Protein AF-0000000067800331 (afdb_homodimer)

pLDDT: mean 83.89, std 21.74, range [21.34, 98.31]

Nearest PDB structures (foldseek):
  8q2n-assembly1_A  TM=8.946E-01  e=3.726E-09  Streptococcus thermophilus DGCC 7710
  5zyf-assembly1_A  TM=9.048E-01  e=1.897E-08  Streptococcus pyogenes serotype M1
  5xvp-assembly1_E  TM=8.932E-01  e=2.803E-08  Enterococcus faecalis TX0027
  8ia4-assembly1_B  TM=9.336E-01  e=2.402E-07  Treponema denticola ATCC 35405
  6qxt-assembly1_W  TM=9.335E-01  e=1.337E-07  Streptococcus thermophilus

Solvent-accessible surface area (backbone atoms only — not comparable to full-atom values): 11948 Å² total; per-residue (Å²): 127,86,59,61,46,27,34,40,33,37,41,50,42,63,61,64,86,47,72,65,33,39,49,49,48,52,51,50,51,50,52,42,45,75,71,59,33,39,80,77,44,94,51,30,30,33,28,83,24,66,25,67,74,64,47,51,55,52,56,56,55,56,50,66,49,90,64,95,62,39,37,31,37,38,40,68,40,43,55,65,44,58,72,63,41,42,74,60,41,53,76,66,53,75,66,55,51,49,58,60,60,59,67,64,65,76,124,127,84,61,63,46,27,33,40,34,39,42,51,43,64,63,64,86,47,72,67,35,40,50,51,49,52,50,51,52,50,50,42,43,76,71,59,34,39,80,76,45,94,50,28,29,34,29,84,24,66,27,68,74,63,46,50,55,52,56,57,55,56,51,65,51,89,64,96,62,38,36,32,37,39,38,66,38,43,55,66,44,60,70,63,40,42,77,59,40,53,77,65,53,75,69,55,49,49,57,60,60,58,67,63,63,76,124

Structure (mmCIF, N/CA/C/O backbone):
data_AF-0000000067800331-model_v1
#
loop_
_entity.id
_entity.type
_entity.pdbx_description
1 polymer 'CRISPR-associated endoribonuclease Cas2'
#
loop_
_atom_site.group_PDB
_atom_site.id
_atom_site.type_symbol
_atom_site.label_atom_id
_atom_site.label_alt_id
_atom_site.label_comp_id
_atom_site.label_asym_id
_atom_site.label_entity_id
_atom_site.label_seq_id
_atom_site.pdbx_PDB_ins_code
_atom_site.Cartn_x
_atom_site.Cartn_y
_atom_site.Cartn_z
_atom_site.occupancy
_atom_site.B_iso_or_equiv
_atom_site.auth_seq_id
_atom_site.auth_comp_id
_atom_site.auth_asym_id
_atom_site.auth_atom_id
_atom_site.pdbx_PDB_model_num
ATOM 1 N N . MET A 1 1 ? -17.453 24.578 6.395 1 42.88 1 MET A N 1
ATOM 2 C CA . MET A 1 1 ? -16.578 23.625 7.07 1 42.88 1 MET A CA 1
ATOM 3 C C . MET A 1 1 ? -15.602 22.984 6.086 1 42.88 1 MET A C 1
ATOM 5 O O . MET A 1 1 ? -16.016 22.484 5.039 1 42.88 1 MET A O 1
ATOM 9 N N . ARG A 1 2 ? -14.531 23.438 5.793 1 49.97 2 ARG A N 1
ATOM 10 C CA . ARG A 1 2 ? -13.648 23.156 4.672 1 49.97 2 ARG A CA 1
ATOM 11 C C . ARG A 1 2 ? -13.305 21.656 4.617 1 49.97 2 ARG A C 1
ATOM 13 O O . ARG A 1 2 ? -12.68 21.141 5.535 1 49.97 2 ARG A O 1
ATOM 20 N N . TYR A 1 3 ? -14.234 20.875 4.16 1 61.5 3 TYR A N 1
ATOM 21 C CA . TYR A 1 3 ? -14.062 19.422 4.156 1 61.5 3 TYR A CA 1
ATOM 22 C C . TYR A 1 3 ? -12.797 19.031 3.414 1 61.5 3 TYR A C 1
ATOM 24 O O . TYR A 1 3 ? -12.5 19.562 2.346 1 61.5 3 TYR A O 1
ATOM 32 N N . GLU A 1 4 ? -11.797 18.656 4.207 1 78.19 4 GLU A N 1
ATOM 33 C CA . GLU A 1 4 ? -10.523 18.344 3.551 1 78.19 4 GLU A CA 1
ATOM 34 C C . GLU A 1 4 ? -10.57 16.969 2.895 1 78.19 4 GLU A C 1
ATOM 36 O O . GLU A 1 4 ? -10.758 15.961 3.572 1 78.19 4 GLU A O 1
ATOM 41 N N . ALA A 1 5 ? -10.781 17 1.576 1 89.88 5 ALA A N 1
ATOM 42 C CA . ALA A 1 5 ? -10.742 15.805 0.743 1 89.88 5 ALA A CA 1
ATOM 43 C C . ALA A 1 5 ? -9.547 14.922 1.102 1 89.88 5 ALA A C 1
ATOM 45 O O . ALA A 1 5 ? -8.508 15.422 1.527 1 89.88 5 ALA A O 1
ATOM 46 N N . LEU A 1 6 ? -9.875 13.672 1.18 1 95.75 6 LEU A N 1
ATOM 47 C CA . LEU A 1 6 ? -8.797 12.734 1.455 1 95.75 6 LEU A CA 1
ATOM 48 C C . LEU A 1 6 ? -8.844 11.547 0.5 1 95.75 6 LEU A C 1
ATOM 50 O O . LEU A 1 6 ? -9.828 11.367 -0.221 1 95.75 6 LEU A O 1
ATOM 54 N N . ARG A 1 7 ? -7.809 10.914 0.36 1 97.44 7 ARG A N 1
ATOM 55 C CA . ARG A 1 7 ? -7.703 9.641 -0.354 1 97.44 7 ARG A CA 1
ATOM 56 C C . ARG A 1 7 ? -7.637 8.469 0.62 1 97.44 7 ARG A C 1
ATOM 58 O O . ARG A 1 7 ? -6.812 8.461 1.537 1 97.44 7 ARG A O 1
ATOM 65 N N . LEU A 1 8 ? -8.602 7.586 0.423 1 98.06 8 LEU A N 1
ATOM 66 C CA . LEU A 1 8 ? -8.586 6.363 1.219 1 98.06 8 LEU A CA 1
ATOM 67 C C . LEU A 1 8 ? -7.926 5.223 0.452 1 98.06 8 LEU A C 1
ATOM 69 O O . LEU A 1 8 ? -8.445 4.781 -0.578 1 98.06 8 LEU A O 1
ATOM 73 N N . LEU A 1 9 ? -6.801 4.789 1 1 98.31 9 LEU A N 1
ATOM 74 C CA . LEU A 1 9 ? -6.09 3.678 0.381 1 98.31 9 LEU A CA 1
ATOM 75 C C . LEU A 1 9 ? -6.5 2.352 1.014 1 98.31 9 LEU A C 1
ATOM 77 O O . LEU A 1 9 ? -6.695 2.273 2.229 1 98.31 9 LEU A O 1
ATOM 81 N N . CYS A 1 10 ? -6.586 1.359 0.213 1 97.75 10 CYS A N 1
ATOM 82 C CA . CYS A 1 10 ? -6.805 -0.016 0.647 1 97.75 10 CYS A CA 1
ATOM 83 C C . CYS A 1 10 ? -5.688 -0.927 0.149 1 97.75 10 CYS A C 1
ATOM 85 O O . CYS A 1 10 ? -5.469 -1.044 -1.059 1 97.75 10 CYS A O 1
ATOM 87 N N . PHE A 1 11 ? -4.953 -1.544 1.116 1 96.5 11 PHE A N 1
ATOM 88 C CA . PHE A 1 11 ? -3.969 -2.576 0.816 1 96.5 11 PHE A CA 1
ATOM 89 C C . PHE A 1 11 ? -4.457 -3.941 1.286 1 96.5 11 PHE A C 1
ATOM 91 O O . PHE A 1 11 ? -4.949 -4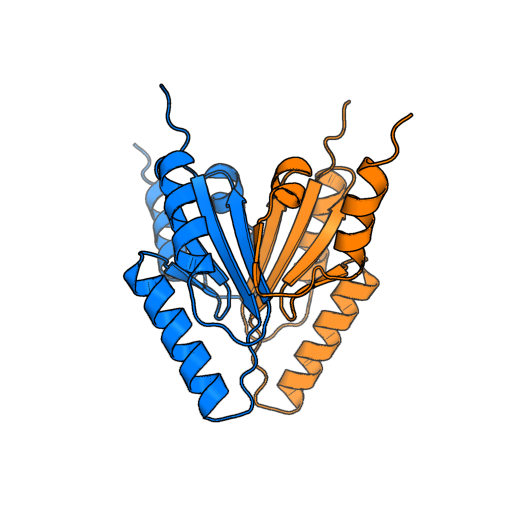.078 2.408 1 96.5 11 PHE A O 1
ATOM 98 N N . PHE A 1 12 ? -4.27 -4.91 0.438 1 96.44 12 PHE A N 1
ATOM 99 C CA . PHE A 1 12 ? -4.68 -6.227 0.915 1 96.44 12 PHE A CA 1
ATOM 100 C C . PHE A 1 12 ? -3.703 -7.301 0.443 1 96.44 12 PHE A C 1
ATOM 102 O O . PHE A 1 12 ? -3.021 -7.125 -0.568 1 96.44 12 PHE A O 1
ATOM 109 N N . ASP A 1 13 ? -3.584 -8.289 1.246 1 94.88 13 ASP A N 1
ATOM 110 C CA . ASP A 1 13 ? -2.828 -9.516 1.013 1 94.88 13 ASP A CA 1
ATOM 111 C C . ASP A 1 13 ? -3.688 -10.75 1.271 1 94.88 13 ASP A C 1
ATOM 113 O O . ASP A 1 13 ? 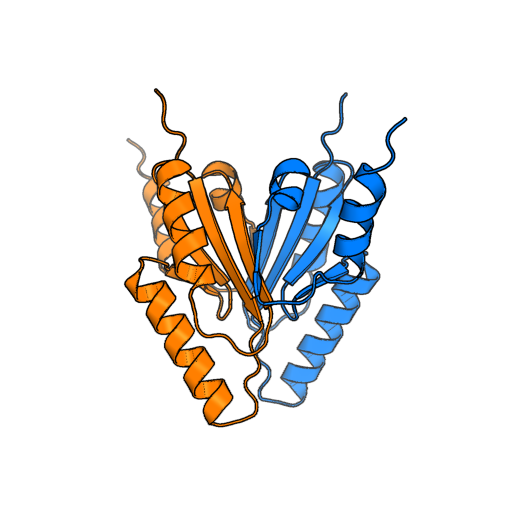-3.885 -11.148 2.422 1 94.88 13 ASP A O 1
ATOM 117 N N . LEU A 1 14 ? -4.16 -11.258 0.169 1 94.75 14 LEU A N 1
ATOM 118 C CA . LEU A 1 14 ? -5.059 -12.406 0.26 1 94.75 14 LEU A CA 1
ATOM 119 C C . LEU A 1 14 ? -4.414 -13.648 -0.349 1 94.75 14 LEU A C 1
ATOM 121 O O . LEU A 1 14 ? -3.703 -13.555 -1.353 1 94.75 14 LEU A O 1
ATOM 125 N N . PRO A 1 15 ? -4.648 -14.766 0.288 1 93.81 15 PRO A N 1
ATOM 126 C CA . PRO A 1 15 ? -4.121 -15.992 -0.313 1 93.81 15 PRO A CA 1
ATOM 127 C C . PRO A 1 15 ? -4.734 -16.297 -1.68 1 93.81 15 PRO A C 1
ATOM 129 O O . PRO A 1 15 ? -5.895 -15.945 -1.929 1 93.81 15 PRO A O 1
ATOM 132 N N . MET A 1 16 ? -3.887 -16.828 -2.549 1 92.88 16 MET A N 1
ATOM 133 C CA . MET A 1 16 ? -4.352 -17.062 -3.912 1 92.88 16 MET A CA 1
ATOM 134 C C . MET A 1 16 ? -3.887 -18.422 -4.422 1 92.88 16 MET A C 1
ATOM 136 O O . MET A 1 16 ? -3.66 -18.594 -5.621 1 92.88 16 MET A O 1
ATOM 140 N N . GLU A 1 17 ? -3.752 -19.375 -3.678 1 92.25 17 GLU A N 1
ATOM 141 C CA . GLU A 1 17 ? -3.188 -20.672 -4.047 1 92.25 17 GLU A CA 1
ATOM 142 C C . GLU A 1 17 ? -4.273 -21.625 -4.531 1 92.25 17 GLU A C 1
ATOM 144 O O . GLU A 1 17 ? -4.031 -22.469 -5.406 1 92.25 17 GLU A O 1
ATOM 149 N N . SER A 1 18 ? -5.453 -21.578 -3.955 1 96 18 SER A N 1
ATOM 150 C CA . SER A 1 18 ? -6.551 -2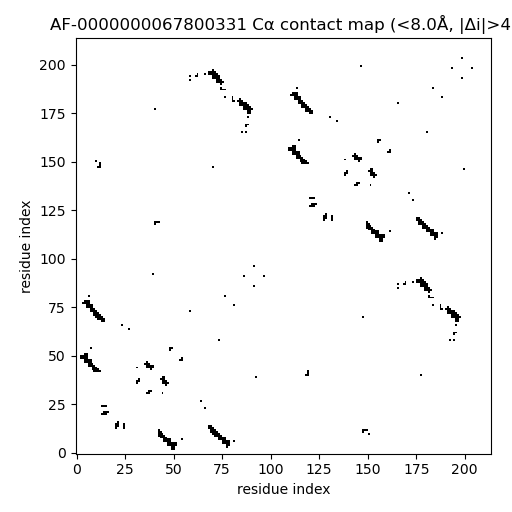2.469 -4.32 1 96 18 SER A CA 1
ATOM 151 C C . SER A 1 18 ? -7.586 -21.75 -5.176 1 96 18 SER A C 1
ATOM 153 O O . SER A 1 18 ? -7.602 -20.516 -5.238 1 96 18 SER A O 1
ATOM 155 N N . LYS A 1 19 ? -8.422 -22.547 -5.832 1 96.75 19 LYS A N 1
ATOM 156 C CA . LYS A 1 19 ? -9.508 -21.984 -6.633 1 96.75 19 LYS A CA 1
ATOM 157 C C . LYS A 1 19 ? -10.422 -21.125 -5.781 1 96.75 19 LYS A C 1
ATOM 159 O O . LYS A 1 19 ? -10.836 -20.031 -6.203 1 96.75 19 LYS A O 1
ATOM 164 N N . ASP A 1 20 ? -10.734 -21.609 -4.645 1 96.31 20 ASP A N 1
ATOM 165 C CA . ASP A 1 20 ? -11.602 -20.859 -3.736 1 96.31 20 ASP A CA 1
ATOM 166 C C . ASP A 1 20 ? -10.969 -19.547 -3.318 1 96.31 20 ASP A C 1
ATOM 168 O O . ASP A 1 20 ? -11.641 -18.516 -3.262 1 96.31 20 ASP A O 1
ATOM 172 N N . GLU A 1 21 ? -9.719 -19.609 -2.988 1 95.31 21 GLU A N 1
ATOM 173 C CA . GLU A 1 21 ? -9.008 -18.391 -2.594 1 95.31 21 GLU A CA 1
ATOM 174 C C . GLU A 1 21 ? -8.984 -17.375 -3.73 1 95.31 21 GLU A C 1
ATOM 176 O O . GLU A 1 21 ? -9.125 -16.172 -3.496 1 95.31 21 GLU A O 1
ATOM 181 N N . LYS A 1 22 ? -8.828 -17.859 -4.922 1 96.19 22 LYS A N 1
ATOM 182 C CA . LYS A 1 22 ? -8.836 -16.984 -6.086 1 96.19 22 LYS A CA 1
ATOM 183 C C . LYS A 1 22 ? -10.211 -16.344 -6.281 1 96.19 22 LYS A C 1
ATOM 185 O O . LYS A 1 22 ? -10.305 -15.172 -6.672 1 96.19 22 LYS A O 1
ATOM 190 N N . ARG A 1 23 ? -11.164 -17.062 -6.102 1 96.62 23 ARG A N 1
ATOM 191 C CA . ARG A 1 23 ? -12.523 -16.547 -6.191 1 96.62 23 ARG A CA 1
ATOM 192 C C . ARG A 1 23 ? -12.758 -15.453 -5.148 1 96.62 23 ARG A C 1
ATOM 194 O O . ARG A 1 23 ? -13.336 -14.414 -5.453 1 96.62 23 ARG A O 1
ATOM 201 N N . ILE A 1 24 ? -12.297 -15.727 -3.93 1 95.06 24 ILE A N 1
ATOM 202 C CA . ILE A 1 24 ? -12.438 -14.758 -2.85 1 95.06 24 ILE A CA 1
ATOM 203 C C . ILE A 1 24 ? -11.711 -13.461 -3.219 1 95.06 24 ILE A C 1
ATOM 205 O O . ILE A 1 24 ? -12.234 -12.367 -3.02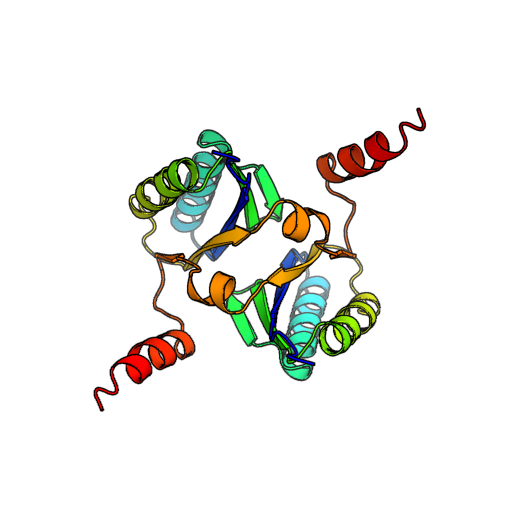 1 95.06 24 ILE A O 1
ATOM 209 N N . TYR A 1 25 ? -10.562 -13.648 -3.75 1 95.5 25 TYR A N 1
ATOM 210 C CA . TYR A 1 25 ? -9.781 -12.508 -4.219 1 95.5 25 TYR A CA 1
ATOM 211 C C . TYR A 1 25 ? -10.547 -11.719 -5.266 1 95.5 25 TYR A C 1
ATOM 213 O O . TYR A 1 25 ? -10.648 -10.492 -5.172 1 95.5 25 TYR A O 1
ATOM 221 N N . ARG A 1 26 ? -11.016 -12.406 -6.27 1 96.31 26 ARG A N 1
ATOM 222 C CA . ARG A 1 26 ? -11.734 -11.758 -7.359 1 96.31 26 ARG A CA 1
ATOM 223 C C . ARG A 1 26 ? -12.969 -11.023 -6.84 1 96.31 26 ARG A C 1
ATOM 225 O O . ARG A 1 26 ? -13.258 -9.906 -7.266 1 96.31 26 ARG A O 1
ATOM 232 N N . ASN A 1 27 ? -13.672 -11.625 -5.965 1 96.25 27 ASN A N 1
ATOM 233 C CA . ASN A 1 27 ? -14.867 -11.016 -5.402 1 96.25 27 ASN A CA 1
ATOM 234 C C . ASN A 1 27 ? -14.531 -9.758 -4.602 1 96.25 27 ASN A C 1
ATOM 236 O O . ASN A 1 27 ? -15.266 -8.773 -4.652 1 96.25 27 ASN A O 1
ATOM 240 N N . PHE A 1 28 ? -13.453 -9.867 -3.855 1 96.19 28 PHE A N 1
ATOM 241 C CA . PHE A 1 28 ? -13.047 -8.703 -3.076 1 96.19 28 PHE A CA 1
ATOM 242 C C . PHE A 1 28 ? -12.695 -7.531 -3.988 1 96.19 28 PHE A C 1
ATOM 244 O O . PHE A 1 28 ? -13.078 -6.391 -3.727 1 96.19 28 PHE A O 1
ATOM 251 N N . ARG A 1 29 ? -12.008 -7.852 -5.027 1 96.38 29 ARG A N 1
ATOM 252 C CA . ARG A 1 29 ? -11.68 -6.82 -6.004 1 96.38 29 ARG A CA 1
ATOM 253 C C . ARG A 1 29 ? -12.938 -6.195 -6.59 1 96.38 29 ARG A C 1
ATOM 255 O O . ARG A 1 29 ? -13.023 -4.973 -6.73 1 96.38 29 ARG A O 1
ATOM 262 N N . LYS A 1 30 ? -13.797 -6.992 -6.941 1 97.06 30 LYS A N 1
ATOM 263 C CA . LYS A 1 30 ? -15.062 -6.508 -7.488 1 97.06 30 LYS A CA 1
ATOM 264 C C . LYS A 1 30 ? -15.789 -5.617 -6.484 1 97.06 30 LYS A C 1
ATOM 266 O O . LYS A 1 30 ? -16.375 -4.594 -6.859 1 97.06 30 LYS A O 1
ATOM 271 N N . GLU A 1 31 ? -15.773 -6.023 -5.266 1 96.44 31 GLU A N 1
ATOM 272 C CA . GLU A 1 31 ? -16.391 -5.234 -4.203 1 96.44 31 GLU A CA 1
ATOM 273 C C . GLU A 1 31 ? -15.742 -3.854 -4.102 1 96.44 31 GLU A C 1
ATOM 275 O O . GLU A 1 31 ? -16.438 -2.846 -3.967 1 96.44 31 GLU A O 1
ATOM 280 N N . LEU A 1 32 ? -14.453 -3.818 -4.137 1 97.5 32 LEU A N 1
ATOM 281 C CA . LEU A 1 32 ? -13.75 -2.545 -4.082 1 97.5 32 LEU A CA 1
ATOM 282 C C . LEU A 1 32 ? -14.156 -1.645 -5.242 1 97.5 32 LEU A C 1
ATOM 284 O O . LEU A 1 32 ? -14.531 -0.487 -5.035 1 97.5 32 LEU A O 1
ATOM 288 N N . ILE A 1 33 ? -14.172 -2.207 -6.41 1 97.81 33 ILE A N 1
ATOM 289 C CA . ILE A 1 33 ? -14.477 -1.444 -7.613 1 97.81 33 ILE A CA 1
ATOM 290 C C . ILE A 1 33 ? -15.93 -0.959 -7.562 1 97.81 33 ILE A C 1
ATOM 292 O O . ILE A 1 33 ? -16.219 0.198 -7.879 1 97.81 33 ILE A O 1
ATOM 296 N N . SER A 1 34 ? -16.781 -1.768 -7.129 1 97.06 34 SER A N 1
ATOM 297 C CA . SER A 1 34 ? -18.203 -1.415 -7.051 1 97.06 34 SER A CA 1
ATOM 298 C C . SER A 1 34 ? -18.438 -0.298 -6.039 1 97.06 34 SER A C 1
ATOM 300 O O . SER A 1 34 ? -19.422 0.43 -6.133 1 97.06 34 SER A O 1
ATOM 302 N N . ASN A 1 35 ? -17.516 -0.202 -5.102 1 96.5 35 ASN A N 1
ATOM 303 C CA . ASN A 1 35 ? -17.641 0.85 -4.098 1 96.5 35 ASN A CA 1
ATOM 304 C C . ASN A 1 35 ? -16.812 2.082 -4.473 1 96.5 35 ASN A C 1
ATOM 306 O O . ASN A 1 35 ? -16.578 2.953 -3.633 1 96.5 35 ASN A O 1
ATOM 310 N N . GLY A 1 36 ? -16.312 2.1 -5.672 1 97.06 36 GLY A N 1
ATOM 311 C CA . GLY A 1 36 ? -15.711 3.309 -6.211 1 97.06 36 GLY A CA 1
ATOM 312 C C . GLY A 1 36 ? -14.203 3.359 -6.031 1 97.06 36 GLY A C 1
ATOM 313 O O . GLY A 1 36 ? -13.578 4.383 -6.301 1 97.06 36 GLY A O 1
ATOM 314 N N . PHE A 1 37 ? -13.695 2.277 -5.559 1 98.19 37 PHE A N 1
ATOM 315 C CA . PHE A 1 37 ? -12.242 2.227 -5.48 1 98.19 37 PHE A CA 1
ATOM 316 C C . PHE A 1 37 ? -11.633 2.045 -6.863 1 98.19 37 PHE A C 1
ATOM 318 O O . PHE A 1 37 ? -12.188 1.34 -7.707 1 98.19 37 PHE A O 1
ATOM 325 N N . GLU A 1 38 ? -10.5 2.631 -6.977 1 97.88 38 GLU A N 1
ATOM 326 C CA . GLU A 1 38 ? -9.727 2.51 -8.211 1 97.88 38 GLU A CA 1
ATOM 327 C C . GLU A 1 38 ? -8.406 1.789 -7.961 1 97.88 38 GLU A C 1
ATOM 329 O O . GLU A 1 38 ? -7.75 2.014 -6.938 1 97.88 38 GLU A O 1
ATOM 334 N N . MET A 1 39 ? -8.039 1.003 -8.945 1 96.5 39 MET A N 1
ATOM 335 C CA . MET A 1 39 ? -6.812 0.219 -8.805 1 96.5 39 MET A CA 1
ATOM 336 C C . MET A 1 39 ? -5.582 1.088 -9.031 1 96.5 39 MET A C 1
ATOM 338 O O . MET A 1 39 ? -5.461 1.741 -10.07 1 96.5 39 MET A O 1
ATOM 342 N N . LEU A 1 40 ? -4.746 1.149 -8.023 1 94.5 40 LEU A N 1
ATOM 343 C CA . LEU A 1 40 ? -3.447 1.802 -8.148 1 94.5 40 LEU A CA 1
ATOM 344 C C . LEU A 1 40 ? -2.371 0.796 -8.547 1 94.5 40 LEU A C 1
ATOM 346 O O . LEU A 1 40 ? -1.54 1.077 -9.414 1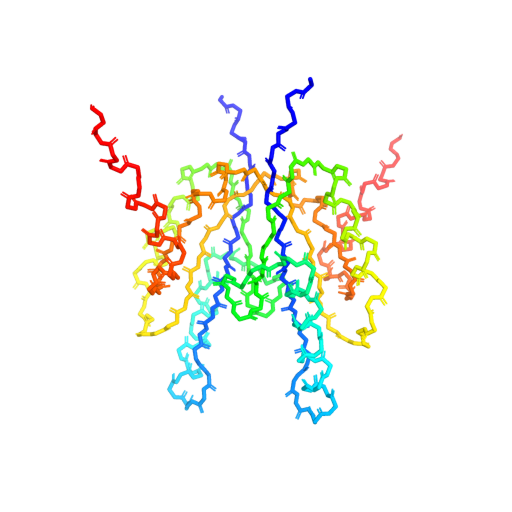 94.5 40 LEU A O 1
ATOM 350 N N . GLN A 1 41 ? -2.379 -0.34 -7.859 1 93.56 41 GLN A N 1
ATOM 351 C CA . GLN A 1 41 ? -1.603 -1.549 -8.117 1 93.56 41 GLN A CA 1
ATOM 352 C C . GLN A 1 41 ? -2.436 -2.801 -7.855 1 93.56 41 GLN A C 1
ATOM 354 O O . GLN A 1 41 ? -3.568 -2.713 -7.379 1 93.56 41 GLN A O 1
ATOM 359 N N . PHE A 1 42 ? -1.946 -3.908 -8.172 1 90.69 42 PHE A N 1
ATOM 360 C CA . PHE A 1 42 ? -2.752 -5.121 -8.117 1 90.69 42 PHE A CA 1
ATOM 361 C C . PHE A 1 42 ? -3.383 -5.293 -6.742 1 90.69 42 PHE A C 1
ATOM 363 O O . PHE A 1 42 ? -4.531 -5.73 -6.629 1 90.69 42 PHE A O 1
ATOM 370 N N . SER A 1 43 ? -2.643 -4.949 -5.621 1 94.25 43 SER A N 1
ATOM 371 C CA . SER A 1 43 ? -3.213 -5.141 -4.293 1 94.25 43 SER A CA 1
ATOM 372 C C . SER A 1 43 ? -3.334 -3.818 -3.547 1 94.25 43 SER A C 1
ATOM 374 O O . SER A 1 43 ? -3.381 -3.797 -2.314 1 94.25 43 SER A O 1
ATOM 376 N N . VAL A 1 44 ? -3.41 -2.807 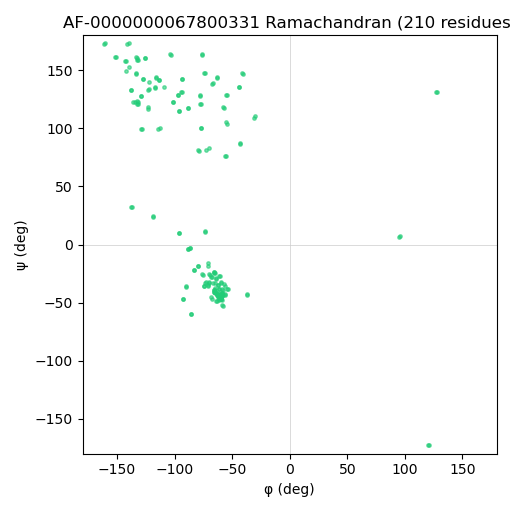-4.309 1 96.88 44 VAL A N 1
ATOM 377 C CA . VAL A 1 44 ? -3.555 -1.479 -3.721 1 96.88 44 VAL A CA 1
ATOM 378 C C . VAL A 1 44 ? -4.605 -0.686 -4.492 1 96.88 44 VAL A C 1
ATOM 380 O O . VAL A 1 44 ? -4.48 -0.489 -5.703 1 96.88 44 VAL A O 1
ATOM 383 N N . TYR A 1 45 ? -5.59 -0.25 -3.791 1 97.94 45 TYR A N 1
ATOM 384 C CA . TYR A 1 45 ? -6.668 0.552 -4.355 1 97.94 45 TYR A CA 1
ATOM 385 C C . TYR A 1 45 ? -6.836 1.857 -3.59 1 97.94 45 TYR A C 1
ATOM 387 O O . TYR A 1 45 ? -6.387 1.978 -2.447 1 97.94 45 TYR A O 1
ATOM 395 N N . TYR A 1 46 ? -7.465 2.779 -4.238 1 98.06 46 TYR A N 1
ATOM 396 C CA . TYR A 1 46 ? -7.75 4.02 -3.525 1 98.06 46 TYR A CA 1
ATOM 397 C C . TYR A 1 46 ? -9.117 4.574 -3.922 1 98.06 46 TYR A C 1
ATOM 399 O O . TYR A 1 46 ? -9.648 4.227 -4.977 1 98.06 46 TYR A O 1
ATOM 407 N N . ARG A 1 47 ? -9.617 5.367 -3.057 1 97.62 47 ARG A N 1
ATOM 408 C CA . ARG A 1 47 ? -10.883 6.07 -3.27 1 97.62 47 ARG A CA 1
ATOM 409 C C . ARG A 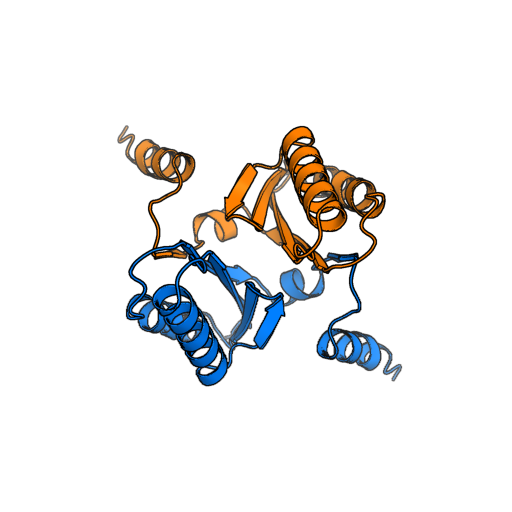1 47 ? -10.789 7.516 -2.793 1 97.62 47 ARG A C 1
ATOM 411 O O . ARG A 1 47 ? -10.281 7.785 -1.7 1 97.62 47 ARG A O 1
ATOM 418 N N . THR A 1 48 ? -11.266 8.391 -3.66 1 96.94 48 THR A N 1
ATOM 419 C CA . THR A 1 48 ? -11.359 9.789 -3.256 1 96.94 48 THR A CA 1
ATOM 420 C C . THR A 1 48 ? -12.578 10.008 -2.363 1 96.94 48 THR A C 1
ATOM 422 O O . THR A 1 48 ? -13.688 9.594 -2.701 1 96.94 48 THR A O 1
ATOM 425 N N . CYS A 1 49 ? -12.32 10.586 -1.301 1 96.75 49 CYS A N 1
ATOM 426 C CA . CYS A 1 49 ? -13.398 10.859 -0.353 1 96.75 49 CYS A CA 1
ATOM 427 C C . CYS A 1 49 ? -13.484 12.344 -0.041 1 96.75 49 CYS A C 1
ATOM 429 O O . CYS A 1 49 ? -12.469 12.984 0.245 1 96.75 49 CYS A O 1
ATOM 431 N N . PRO A 1 50 ? -14.703 12.891 -0.077 1 95 50 PRO A N 1
ATOM 432 C CA . PRO A 1 50 ? -14.852 14.328 0.183 1 95 50 PRO A CA 1
ATOM 433 C C . PRO A 1 50 ? -14.531 14.695 1.628 1 95 50 PRO A C 1
ATOM 435 O O . PRO A 1 50 ? -14.195 15.852 1.911 1 95 50 PRO A O 1
ATOM 438 N N . ASN A 1 51 ? -14.719 13.781 2.516 1 92.62 51 ASN A N 1
ATOM 439 C CA . ASN A 1 51 ? -14.422 14 3.926 1 92.62 51 ASN A CA 1
ATOM 440 C C . ASN A 1 51 ? -14.281 12.68 4.68 1 92.62 51 ASN A C 1
ATOM 442 O O . ASN A 1 51 ? -14.523 11.609 4.121 1 92.62 51 ASN A O 1
ATOM 446 N N . ARG A 1 52 ? -13.859 12.836 5.914 1 91.5 52 ARG A N 1
ATOM 447 C CA . ARG A 1 52 ? -13.586 11.656 6.727 1 91.5 52 ARG A CA 1
ATOM 448 C C . ARG A 1 52 ? -14.859 10.867 7.008 1 91.5 52 ARG A C 1
ATOM 450 O O . ARG A 1 52 ? -14.836 9.641 7.105 1 91.5 52 ARG A O 1
ATOM 457 N N . SER A 1 53 ? -15.961 11.602 7.25 1 92.56 53 SER A N 1
ATOM 458 C CA . SER A 1 53 ? -17.234 10.93 7.512 1 92.56 53 SER A CA 1
ATOM 459 C C . SER A 1 53 ? -17.609 9.992 6.367 1 92.56 53 SER A C 1
ATOM 461 O O . SER A 1 53 ? -18.078 8.875 6.598 1 92.56 53 SER A O 1
ATOM 463 N N . PHE A 1 54 ? -17.422 10.477 5.207 1 94.75 54 PHE A N 1
ATOM 464 C CA . PHE A 1 54 ? -17.672 9.672 4.023 1 94.75 54 PHE A CA 1
ATOM 465 C C . PHE A 1 54 ? -16.75 8.461 3.98 1 94.75 54 PHE A C 1
ATOM 467 O O . PHE A 1 54 ? -17.188 7.352 3.664 1 94.75 54 PHE A O 1
ATOM 474 N N . ALA A 1 55 ? -15.516 8.625 4.277 1 94.81 55 ALA A N 1
ATOM 475 C CA . ALA A 1 55 ? -14.539 7.547 4.266 1 94.81 55 ALA A CA 1
ATOM 476 C C . ALA A 1 55 ? -14.898 6.469 5.289 1 94.81 55 ALA A C 1
ATOM 478 O O . ALA A 1 55 ? -14.664 5.281 5.055 1 94.81 55 ALA A O 1
ATOM 479 N N . ASN A 1 56 ? -15.445 6.855 6.375 1 93.5 56 ASN A N 1
ATOM 480 C CA . ASN A 1 56 ? -15.773 5.949 7.469 1 93.5 56 ASN A CA 1
ATOM 481 C C . ASN A 1 56 ? -16.766 4.879 7.027 1 93.5 56 ASN A C 1
ATOM 483 O O . ASN A 1 56 ? -16.797 3.783 7.59 1 93.5 56 ASN A O 1
ATOM 487 N N . LYS A 1 57 ? -17.547 5.184 6.059 1 94.5 57 LYS A N 1
ATOM 488 C CA . LYS A 1 57 ? -18.5 4.211 5.535 1 94.5 57 LYS A CA 1
ATOM 489 C C . LYS A 1 57 ? -17.797 2.967 5.016 1 94.5 57 LYS A C 1
ATOM 491 O O . LYS A 1 57 ? -18.312 1.855 5.129 1 94.5 57 LYS A O 1
ATOM 496 N N . PHE A 1 58 ? -16.656 3.176 4.516 1 94.69 58 PHE A N 1
ATOM 497 C CA . PHE A 1 58 ? -15.961 2.072 3.865 1 94.69 58 PHE A CA 1
ATOM 498 C C . PHE A 1 58 ? -15.227 1.216 4.891 1 94.69 58 PHE A C 1
ATOM 500 O O . PHE A 1 58 ? -14.953 0.041 4.641 1 94.69 58 PHE A O 1
ATOM 507 N N . TYR A 1 59 ? -14.945 1.76 6.004 1 91.62 59 TYR A N 1
ATOM 508 C CA . TYR A 1 59 ? -14.406 0.952 7.09 1 91.62 59 TYR A CA 1
ATOM 509 C C . TYR A 1 59 ? -15.391 -0.133 7.508 1 91.62 59 TYR A C 1
ATOM 511 O O . TYR A 1 59 ? -15.023 -1.308 7.598 1 91.62 59 TYR A O 1
ATOM 519 N N . LYS A 1 60 ? -16.578 0.304 7.668 1 88.88 60 LYS A N 1
ATOM 520 C CA . LYS A 1 60 ? -17.625 -0.625 8.07 1 88.88 60 LYS A CA 1
ATOM 521 C C . LYS A 1 60 ? -17.938 -1.623 6.961 1 88.88 60 LYS A C 1
ATOM 523 O O . LYS A 1 60 ? -18.047 -2.824 7.211 1 88.88 60 LYS A O 1
ATOM 528 N N . LYS A 1 61 ? -18.062 -1.158 5.816 1 92.88 61 LYS A N 1
ATOM 529 C CA . LYS A 1 61 ? -18.438 -1.989 4.672 1 92.88 61 LYS A CA 1
ATOM 530 C C . LYS A 1 61 ? -17.391 -3.082 4.438 1 92.88 61 LYS A C 1
ATOM 532 O O . LYS A 1 61 ? -17.75 -4.25 4.258 1 92.88 61 LYS A O 1
ATOM 537 N N . LEU A 1 62 ? -16.141 -2.713 4.492 1 92.94 62 LEU A N 1
ATOM 538 C CA . LEU A 1 62 ? -15.094 -3.684 4.195 1 92.94 62 LEU A CA 1
ATOM 539 C C . LEU A 1 62 ? -14.898 -4.648 5.359 1 92.94 62 LEU A C 1
ATOM 541 O O . LEU A 1 62 ? -14.461 -5.781 5.164 1 92.94 62 LEU A O 1
ATOM 545 N N . LYS A 1 63 ? -15.219 -4.219 6.527 1 89.62 63 LYS A N 1
ATOM 546 C CA . LYS A 1 63 ? -15.172 -5.109 7.68 1 89.62 63 LYS A CA 1
ATOM 547 C C . LYS A 1 63 ? -16.203 -6.227 7.551 1 89.62 63 LYS A C 1
ATOM 549 O O . LYS A 1 63 ? -16.047 -7.297 8.141 1 89.62 63 LYS A O 1
ATOM 554 N N . MET A 1 64 ? -17.172 -5.922 6.789 1 88.88 64 MET A N 1
ATOM 555 C CA . MET A 1 64 ? -18.25 -6.891 6.613 1 88.88 64 MET A CA 1
ATOM 556 C C . MET A 1 64 ? -17.938 -7.852 5.469 1 88.88 64 MET A C 1
ATOM 558 O O . MET A 1 64 ? -18.672 -8.805 5.234 1 88.88 64 MET A O 1
ATOM 562 N N . SER A 1 65 ? -16.844 -7.605 4.816 1 88 65 SER A N 1
ATOM 563 C CA . SER A 1 65 ? -16.469 -8.484 3.715 1 88 65 SER A CA 1
ATOM 564 C C . SER A 1 65 ? -16.109 -9.875 4.219 1 88 65 SER A C 1
ATOM 566 O O . SER A 1 65 ? -15.531 -10.023 5.301 1 88 65 SER A O 1
ATOM 568 N N . ASN A 1 66 ? -16.531 -10.914 3.551 1 82.25 66 ASN A N 1
ATOM 569 C CA . ASN A 1 66 ? -16.234 -12.305 3.9 1 82.25 66 ASN A CA 1
ATOM 570 C C . ASN A 1 66 ? -14.836 -12.711 3.457 1 82.25 66 ASN A C 1
ATOM 572 O O . ASN A 1 66 ? -14.68 -13.375 2.428 1 82.25 66 ASN A O 1
ATOM 576 N N . LEU A 1 67 ? -13.844 -12.336 4.234 1 92.38 67 LEU A N 1
ATOM 577 C CA . LEU A 1 67 ? -12.461 -12.711 3.975 1 92.38 67 LEU A CA 1
ATOM 578 C C . LEU A 1 67 ? -11.938 -13.656 5.051 1 92.38 67 LEU A C 1
ATOM 580 O O . LEU A 1 67 ? -11.57 -13.219 6.145 1 92.38 67 LEU A O 1
ATOM 584 N N . PRO A 1 68 ? -11.922 -14.945 4.734 1 88.12 68 PRO A N 1
ATOM 585 C CA . PRO A 1 68 ? -11.531 -15.938 5.742 1 88.12 68 PRO A CA 1
ATOM 586 C C . PRO A 1 68 ? -10.078 -15.781 6.195 1 88.12 68 PRO A C 1
ATOM 588 O O . PRO A 1 68 ? -9.727 -16.188 7.301 1 88.12 68 PRO A O 1
ATOM 591 N N . ALA A 1 69 ? -9.203 -15.289 5.34 1 90.12 69 ALA A N 1
ATOM 592 C CA . ALA A 1 69 ? -7.785 -15.102 5.648 1 90.12 69 ALA A CA 1
ATOM 593 C C . ALA A 1 69 ? -7.195 -13.945 4.855 1 90.12 69 ALA A C 1
ATOM 595 O O . ALA A 1 69 ? -7.77 -13.516 3.852 1 90.12 69 ALA A O 1
ATOM 596 N N . GLY A 1 70 ? -6.121 -13.539 5.371 1 92.81 70 GLY A N 1
ATOM 597 C CA . GLY A 1 70 ? -5.426 -12.461 4.68 1 92.81 70 GLY A CA 1
ATOM 598 C C . GLY A 1 70 ? -5.242 -11.227 5.531 1 92.81 70 GLY A C 1
ATOM 599 O O . GLY A 1 70 ? -5.422 -11.273 6.75 1 92.81 70 GLY A O 1
ATOM 600 N N . ASN A 1 71 ? -4.781 -10.219 4.906 1 93.88 71 ASN A N 1
ATOM 601 C CA . ASN A 1 71 ? -4.52 -8.922 5.52 1 93.88 71 ASN A CA 1
ATOM 602 C C . ASN A 1 71 ? -5.086 -7.781 4.68 1 93.88 71 ASN A C 1
ATOM 604 O O . ASN A 1 71 ? -4.812 -7.691 3.482 1 93.88 71 ASN A O 1
ATOM 608 N N . VAL A 1 72 ? -5.984 -7.02 5.32 1 96.06 72 VAL A N 1
ATOM 609 C CA . VAL A 1 72 ? -6.582 -5.863 4.66 1 96.06 72 VAL A CA 1
ATOM 610 C C . VAL A 1 72 ? -6.461 -4.633 5.562 1 96.06 72 VAL A C 1
ATOM 612 O O . VAL A 1 72 ? -6.863 -4.668 6.727 1 96.06 72 VAL A O 1
ATOM 615 N N . ARG A 1 73 ? -5.934 -3.562 5.016 1 96.25 73 ARG A N 1
ATOM 616 C CA . ARG A 1 73 ? -5.73 -2.338 5.781 1 96.25 73 ARG A CA 1
ATOM 617 C C . ARG A 1 73 ? -6.207 -1.117 5 1 96.25 73 ARG A C 1
ATOM 619 O O . ARG A 1 73 ? -6.07 -1.064 3.777 1 96.25 73 ARG A O 1
ATOM 626 N N . LEU A 1 74 ? -6.707 -0.159 5.723 1 97.38 74 LEU A N 1
ATOM 627 C CA . LEU A 1 74 ? -7.121 1.116 5.148 1 97.38 74 LEU A CA 1
ATOM 628 C C . LEU A 1 74 ? -6.289 2.264 5.715 1 97.38 74 LEU A C 1
ATOM 630 O O . LEU A 1 74 ? -6.023 2.311 6.918 1 97.38 74 LEU A O 1
ATOM 634 N N . LEU A 1 75 ? -5.848 3.139 4.871 1 97.75 75 LEU A N 1
ATOM 635 C CA . LEU A 1 75 ? -5.039 4.297 5.23 1 97.75 75 LEU A CA 1
ATOM 636 C C . LEU A 1 75 ? -5.586 5.566 4.582 1 97.75 75 LEU A C 1
ATOM 638 O O . LEU A 1 75 ? -5.738 5.629 3.361 1 97.75 75 LEU A O 1
ATOM 642 N N . ALA A 1 76 ? -5.883 6.504 5.398 1 97.31 76 ALA A N 1
ATOM 643 C CA . ALA A 1 76 ? -6.328 7.797 4.883 1 97.31 76 ALA A CA 1
ATOM 644 C C . ALA A 1 76 ? -5.156 8.766 4.75 1 97.31 76 ALA A C 1
ATOM 646 O O . ALA A 1 76 ? -4.363 8.922 5.684 1 97.31 76 ALA A O 1
ATOM 647 N N . VAL A 1 77 ? -5.07 9.391 3.592 1 97.12 77 VAL A N 1
ATOM 648 C CA . VAL A 1 77 ? -4.039 10.398 3.375 1 97.12 77 VAL A CA 1
ATOM 649 C C . VAL A 1 77 ? -4.656 11.648 2.738 1 97.12 77 VAL A C 1
ATOM 651 O O . VAL A 1 77 ? -5.762 11.586 2.197 1 97.12 77 VAL A O 1
ATOM 654 N N . THR A 1 78 ? -3.934 12.695 2.869 1 95.44 78 THR A N 1
ATOM 655 C CA . THR A 1 78 ? -4.422 13.914 2.24 1 95.44 78 THR A CA 1
ATOM 656 C C . THR A 1 78 ? -4.203 13.875 0.731 1 95.44 78 THR A C 1
ATOM 658 O O . THR A 1 78 ? -3.422 13.062 0.235 1 95.44 78 THR A O 1
ATOM 661 N N . GLU A 1 79 ? -4.887 14.727 0.052 1 94.25 79 GLU A N 1
ATOM 662 C CA . GLU A 1 79 ? -4.68 14.852 -1.388 1 94.25 79 GLU A CA 1
ATOM 663 C C . GLU A 1 79 ? -3.225 15.188 -1.709 1 94.25 79 GLU A C 1
ATOM 665 O O . GLU A 1 79 ? -2.666 14.672 -2.682 1 94.25 79 GLU A O 1
ATOM 670 N N . LYS A 1 80 ? -2.676 16 -0.917 1 93.38 80 LYS A N 1
ATOM 671 C CA . LYS A 1 80 ? -1.287 16.391 -1.13 1 93.38 80 LYS A CA 1
ATOM 672 C C . LYS A 1 80 ? -0.348 15.195 -0.993 1 93.38 80 LYS A C 1
ATOM 674 O O . LYS A 1 80 ? 0.519 14.984 -1.842 1 93.38 80 LYS A O 1
ATOM 679 N N . GLN A 1 81 ? -0.52 14.5 0.022 1 95 81 GLN A N 1
ATOM 680 C CA . GLN A 1 81 ? 0.302 13.312 0.248 1 95 81 GLN A CA 1
ATOM 681 C C . GLN A 1 81 ? 0.161 12.32 -0.9 1 95 81 GLN A C 1
ATOM 683 O O . GLN A 1 81 ? 1.151 11.742 -1.354 1 95 81 GLN A O 1
ATOM 688 N N . PHE A 1 82 ? -1.019 12.125 -1.333 1 96.62 82 PHE A N 1
ATOM 689 C CA . PHE A 1 82 ? -1.286 11.195 -2.422 1 96.62 82 PHE A CA 1
ATOM 690 C C . PHE A 1 82 ? -0.598 11.648 -3.703 1 96.62 82 PHE A C 1
ATOM 692 O O . PHE A 1 82 ? 0.035 10.844 -4.391 1 96.62 82 PHE A O 1
ATOM 699 N N . SER A 1 83 ? -0.678 12.906 -3.975 1 94.19 83 SER A N 1
ATOM 700 C CA . SER A 1 83 ? -0.109 13.453 -5.199 1 94.19 83 SER A CA 1
ATOM 701 C C . SER A 1 83 ? 1.416 13.43 -5.164 1 94.19 83 SER A C 1
ATOM 703 O O . SER A 1 83 ? 2.066 13.414 -6.211 1 94.19 83 SER A O 1
ATOM 705 N N . GLU A 1 84 ? 1.957 13.453 -3.938 1 93.38 84 GLU A N 1
ATOM 706 C CA . GLU A 1 84 ? 3.408 13.469 -3.775 1 93.38 84 GLU A CA 1
ATOM 707 C C . GLU A 1 84 ? 3.979 12.055 -3.768 1 93.38 84 GLU A C 1
ATOM 709 O O . GLU A 1 84 ? 5.195 11.875 -3.68 1 93.38 84 GLU A O 1
ATOM 714 N N . MET A 1 85 ? 3.09 11.094 -3.852 1 94.69 85 MET A N 1
ATOM 715 C CA . MET A 1 85 ? 3.551 9.711 -3.971 1 94.69 85 MET A CA 1
ATOM 716 C C . MET A 1 85 ? 4.5 9.555 -5.152 1 94.69 85 MET A C 1
ATOM 718 O O . MET A 1 85 ? 4.195 9.992 -6.262 1 94.69 85 MET A O 1
ATOM 722 N N . THR A 1 86 ? 5.688 8.961 -4.895 1 89.69 86 THR A N 1
ATOM 723 C CA . THR A 1 86 ? 6.723 8.875 -5.918 1 89.69 86 THR A CA 1
ATOM 724 C C . THR A 1 86 ? 6.68 7.516 -6.613 1 89.69 86 THR A C 1
ATOM 726 O O . THR A 1 86 ? 6.664 6.473 -5.957 1 89.69 86 THR A O 1
ATOM 729 N N . LEU A 1 87 ? 6.637 7.559 -7.93 1 88 87 LEU A N 1
ATOM 730 C CA . LEU A 1 87 ? 6.738 6.355 -8.75 1 88 87 LEU A CA 1
ATOM 731 C C . LEU A 1 87 ? 8.195 6.031 -9.055 1 88 87 LEU A C 1
ATOM 733 O O . LEU A 1 87 ? 8.891 6.832 -9.68 1 88 87 LEU A O 1
ATOM 737 N N . ILE A 1 88 ? 8.68 4.934 -8.625 1 87.19 88 ILE A N 1
ATOM 738 C CA . ILE A 1 88 ? 10.055 4.496 -8.844 1 87.19 88 ILE A CA 1
ATOM 739 C C . ILE A 1 88 ? 10.156 3.773 -10.18 1 87.19 88 ILE A C 1
ATOM 741 O O . ILE A 1 88 ? 11.039 4.082 -10.992 1 87.19 88 ILE A O 1
ATOM 745 N N . ILE A 1 89 ? 9.445 2.738 -10.344 1 80 89 ILE A N 1
ATOM 746 C CA . ILE A 1 89 ? 9.297 2.039 -11.617 1 80 89 ILE A CA 1
ATOM 747 C C . ILE A 1 89 ? 7.812 1.866 -11.938 1 80 89 ILE A C 1
ATOM 749 O O . ILE A 1 89 ? 7 1.633 -11.039 1 80 89 ILE A O 1
ATOM 753 N N . GLY A 1 90 ? 7.496 2.01 -13.266 1 70.44 90 GLY A N 1
ATOM 754 C CA . GLY A 1 90 ? 6.141 1.715 -13.703 1 70.44 90 GLY A CA 1
ATOM 755 C C . GLY A 1 90 ? 5.504 2.85 -14.477 1 70.44 90 GLY A C 1
ATOM 756 O O . GLY A 1 90 ? 5.977 3.988 -14.422 1 70.44 90 GLY A O 1
ATOM 757 N N . GLY A 1 91 ? 4.953 2.527 -15.562 1 55.06 91 GLY A N 1
ATOM 758 C CA . GLY A 1 91 ? 4.227 3.549 -16.297 1 55.06 91 GLY A CA 1
ATOM 759 C C . GLY A 1 91 ? 3.105 4.18 -15.484 1 55.06 91 GLY A C 1
ATOM 760 O O . GLY A 1 91 ? 2.633 3.594 -14.508 1 55.06 91 GLY A O 1
ATOM 761 N N . LYS A 1 92 ? 3.293 5.473 -15.312 1 49.91 92 LYS A N 1
ATOM 762 C CA . LYS A 1 92 ? 2.172 6.18 -14.695 1 49.91 92 LYS A CA 1
ATOM 763 C C . LYS A 1 92 ? 0.842 5.531 -15.07 1 49.91 92 LYS A C 1
ATOM 765 O O . LYS A 1 92 ? 0.629 5.156 -16.219 1 49.91 92 LYS A O 1
ATOM 770 N N . THR A 1 93 ? 0.24 4.891 -14.102 1 46.97 93 THR A N 1
ATOM 771 C CA . THR A 1 93 ? -1.101 4.48 -14.508 1 46.97 93 THR A CA 1
ATOM 772 C C . THR A 1 93 ? -1.789 5.582 -15.305 1 46.97 93 THR A C 1
ATOM 774 O O . THR A 1 93 ? -1.435 6.754 -15.188 1 46.97 93 THR A O 1
ATOM 777 N N . LYS A 1 94 ? -2.615 5.215 -16.25 1 41.84 94 LYS A N 1
ATOM 778 C CA . LYS A 1 94 ? -3.346 6.141 -17.109 1 41.84 94 LYS A CA 1
ATOM 779 C C . LYS A 1 94 ? -3.785 7.383 -16.344 1 41.84 94 LYS A C 1
ATOM 781 O O . LYS A 1 94 ? -3.816 8.484 -16.891 1 41.84 94 LYS A O 1
ATOM 786 N N . GLN A 1 95 ? -4.246 7.176 -15.203 1 39.84 95 GLN A N 1
ATOM 787 C CA . GLN A 1 95 ? -4.879 8.305 -14.531 1 39.84 95 GLN A CA 1
ATOM 788 C C . GLN A 1 95 ? -3.836 9.312 -14.055 1 39.84 95 GLN A C 1
ATOM 790 O O . GLN A 1 95 ? -4.129 10.5 -13.922 1 39.84 95 GLN A O 1
ATOM 795 N N . GLU A 1 96 ? -2.691 8.82 -13.688 1 45.12 96 GLU A N 1
ATOM 796 C CA . GLU A 1 96 ? -1.704 9.789 -13.227 1 45.12 96 GLU A CA 1
ATOM 797 C C . GLU A 1 96 ? -1.199 10.648 -14.383 1 45.12 96 GLU A C 1
ATOM 799 O O . GLU A 1 96 ? -0.682 11.75 -14.172 1 45.12 96 GLU A O 1
ATOM 804 N N . GLU A 1 97 ? -1.174 10.047 -15.461 1 39.69 97 GLU A N 1
ATOM 805 C CA . GLU A 1 97 ? -0.794 10.875 -16.594 1 39.69 97 GLU A CA 1
ATOM 806 C C . GLU A 1 97 ? -1.723 12.078 -16.75 1 39.69 97 GLU A C 1
ATOM 808 O O . GLU A 1 97 ? -1.312 13.133 -17.234 1 39.69 97 GLU A O 1
ATOM 813 N N . ILE A 1 98 ? -2.924 11.766 -16.406 1 37.38 98 ILE A N 1
ATOM 814 C CA . ILE A 1 98 ? -3.887 12.82 -16.688 1 37.38 98 ILE A CA 1
ATOM 815 C C . ILE A 1 98 ? -3.666 13.992 -15.727 1 37.38 98 ILE A C 1
ATOM 817 O O . ILE A 1 98 ? -3.783 15.156 -16.125 1 37.38 98 ILE A O 1
ATOM 821 N N . VAL A 1 99 ? -3.305 13.641 -14.539 1 39.44 99 VAL A N 1
ATOM 822 C CA . VAL A 1 99 ? -3.244 14.781 -13.625 1 39.44 99 VAL A CA 1
ATOM 823 C C . VAL A 1 99 ? -2.002 15.617 -13.93 1 39.44 99 VAL A C 1
ATOM 825 O O . VAL A 1 99 ? -2.018 16.844 -13.781 1 39.44 99 VAL A O 1
ATOM 828 N N . SER A 1 100 ? -1.002 14.961 -14.289 1 38.66 100 SER A N 1
ATOM 829 C CA . SER A 1 100 ? 0.151 15.797 -14.609 1 38.66 100 SER A CA 1
ATOM 830 C C . SER A 1 100 ? -0.127 16.672 -15.828 1 38.66 100 SER A C 1
ATOM 832 O O . SER A 1 100 ? 0.393 17.797 -15.922 1 38.66 100 SER A O 1
ATOM 834 N N . ASP A 1 101 ? -0.808 16.094 -16.703 1 38.78 101 ASP A N 1
ATOM 835 C CA . ASP A 1 101 ? -0.978 16.875 -17.922 1 38.78 101 ASP A CA 1
ATOM 836 C C . ASP A 1 101 ? -1.82 18.125 -17.656 1 38.78 101 ASP A C 1
ATOM 838 O O . ASP A 1 101 ? -1.771 19.094 -18.438 1 38.78 101 ASP A O 1
ATOM 842 N N . ASN A 1 102 ? -2.723 17.969 -16.766 1 34.47 102 ASN A N 1
ATOM 843 C CA . ASN A 1 102 ? -3.637 19.109 -16.703 1 34.47 102 ASN A CA 1
ATOM 844 C C . ASN A 1 102 ? -3.031 20.266 -15.914 1 34.47 102 ASN A C 1
ATOM 846 O O . ASN A 1 102 ? -3.676 21.297 -15.727 1 34.47 102 ASN A O 1
ATOM 850 N N . LYS A 1 103 ? -1.979 20.047 -15.078 1 37.38 103 LYS A N 1
ATOM 851 C CA . LYS A 1 103 ? -1.517 21.266 -14.414 1 37.38 103 LYS A CA 1
ATOM 852 C C . LYS A 1 103 ? -0.82 22.188 -15.398 1 37.38 103 LYS A C 1
ATOM 854 O O . LYS A 1 103 ? -0.346 23.266 -15.016 1 37.38 103 LYS A O 1
ATOM 859 N N . LEU A 1 104 ? -0.458 21.625 -16.531 1 33.59 104 LEU A N 1
ATOM 860 C CA . LEU A 1 104 ? 0.207 22.625 -17.359 1 33.59 104 LEU A CA 1
ATOM 861 C C . LEU A 1 104 ? -0.805 23.609 -17.938 1 33.59 104 LEU A C 1
ATOM 863 O O . LEU A 1 104 ? -0.517 24.297 -18.922 1 33.59 104 LEU A O 1
ATOM 867 N N . VAL A 1 105 ? -2.043 23.578 -17.453 1 26.62 105 VAL A N 1
ATOM 868 C CA . VAL A 1 105 ? -2.775 24.641 -18.141 1 26.62 105 VAL A CA 1
ATOM 869 C C . VAL A 1 105 ? -2.32 26 -17.625 1 26.62 105 VAL A C 1
ATOM 871 O O . VAL A 1 105 ? -2.482 26.312 -16.453 1 26.62 105 VAL A O 1
ATOM 874 N N . ILE A 1 106 ? -1.2 26.516 -18.109 1 26.3 106 ILE A N 1
ATOM 875 C CA . ILE A 1 106 ? -0.794 27.922 -18.141 1 26.3 106 ILE A CA 1
ATOM 876 C C . ILE A 1 106 ? -1.976 28.797 -18.562 1 26.3 106 ILE A C 1
ATOM 878 O O . ILE A 1 106 ? -2.514 28.641 -19.656 1 26.3 106 ILE A O 1
ATOM 882 N N . ILE A 1 107 ? -2.762 29.188 -17.547 1 21.42 107 ILE A N 1
ATOM 883 C CA . ILE A 1 107 ? -3.428 30.422 -17.906 1 21.42 107 ILE A CA 1
ATOM 884 C C . ILE A 1 107 ? -2.389 31.531 -18.094 1 21.42 107 ILE A C 1
ATOM 886 O O . ILE A 1 107 ? -1.461 31.672 -17.297 1 21.42 107 ILE A O 1
ATOM 890 N N . MET B 1 1 ? 14.234 22.438 15.633 1 43.16 1 MET B N 1
ATOM 891 C CA . MET B 1 1 ? 13.461 22.25 14.414 1 43.16 1 MET B CA 1
ATOM 892 C C . MET B 1 1 ? 12.617 20.96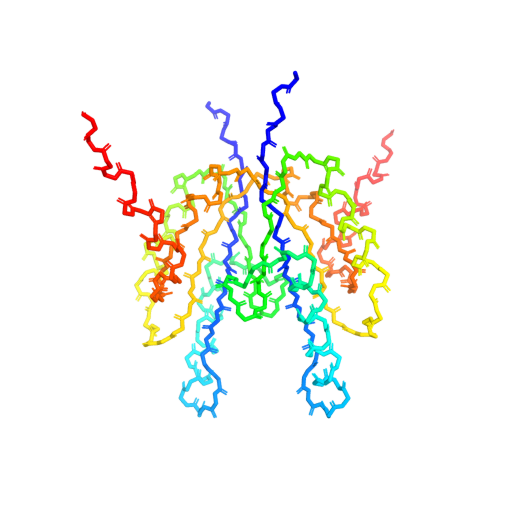9 14.5 1 43.16 1 MET B C 1
ATOM 894 O O . MET B 1 1 ? 13.133 19.906 14.82 1 43.16 1 MET B O 1
ATOM 898 N N . ARG B 1 2 ? 11.523 20.922 14.969 1 50.38 2 ARG B N 1
ATOM 899 C CA . ARG B 1 2 ? 10.734 19.781 15.406 1 50.38 2 ARG B CA 1
ATOM 900 C C . ARG B 1 2 ? 10.57 18.75 14.289 1 50.38 2 ARG B C 1
ATOM 902 O O . ARG B 1 2 ? 9.977 19.047 13.25 1 50.38 2 ARG B O 1
ATOM 909 N N . TYR B 1 3 ? 11.594 18.016 14.047 1 61.5 3 TYR B N 1
ATOM 910 C CA . TYR B 1 3 ? 11.609 17.062 12.945 1 61.5 3 TYR B CA 1
ATOM 911 C C . TYR B 1 3 ? 10.43 16.094 13.031 1 61.5 3 TYR B C 1
ATOM 913 O O . TYR B 1 3 ? 10.109 15.594 14.117 1 61.5 3 TYR B O 1
ATOM 921 N N . GLU B 1 4 ? 9.445 16.359 12.18 1 78.12 4 GLU B N 1
ATOM 922 C CA . GLU B 1 4 ? 8.25 15.523 12.297 1 78.12 4 GLU B CA 1
ATOM 923 C C . GLU B 1 4 ? 8.484 14.156 11.664 1 78.12 4 GLU B C 1
ATOM 925 O O . GLU B 1 4 ? 8.734 14.055 10.461 1 78.12 4 GLU B O 1
ATOM 930 N N . ALA B 1 5 ? 8.766 13.188 12.547 1 90.06 5 ALA B N 1
ATOM 931 C CA . ALA B 1 5 ? 8.906 11.789 12.156 1 90.06 5 ALA B CA 1
ATOM 932 C C . ALA B 1 5 ? 7.801 11.375 11.188 1 90.06 5 ALA B C 1
ATOM 934 O O . ALA B 1 5 ? 6.691 11.898 11.242 1 90.06 5 ALA B O 1
ATOM 935 N N . LEU B 1 6 ? 8.258 10.672 10.195 1 95.88 6 LEU B N 1
ATOM 936 C CA . LEU B 1 6 ? 7.273 10.172 9.242 1 95.88 6 LEU B CA 1
ATOM 937 C C . LEU B 1 6 ? 7.5 8.688 8.953 1 95.88 6 LEU B C 1
ATOM 939 O O . LEU B 1 6 ? 8.531 8.133 9.328 1 95.88 6 LEU B O 1
ATOM 943 N N . ARG B 1 7 ? 6.555 8.07 8.508 1 97.44 7 ARG B N 1
ATOM 944 C CA . ARG B 1 7 ? 6.625 6.707 7.988 1 97.44 7 ARG B CA 1
ATOM 945 C C . ARG B 1 7 ? 6.641 6.703 6.465 1 97.44 7 ARG B C 1
ATOM 947 O O . ARG B 1 7 ? 5.777 7.309 5.828 1 97.44 7 ARG B O 1
ATOM 954 N N . LEU B 1 8 ? 7.711 6.098 5.969 1 98.12 8 LEU B N 1
ATOM 955 C CA . LEU B 1 8 ? 7.797 5.934 4.523 1 98.12 8 LEU B CA 1
ATOM 956 C C . LEU B 1 8 ? 7.309 4.551 4.105 1 98.12 8 LEU B C 1
ATOM 958 O O . LEU B 1 8 ? 7.922 3.537 4.457 1 98.12 8 LEU B O 1
ATOM 962 N N . LEU B 1 9 ? 6.211 4.574 3.363 1 98.31 9 LEU B N 1
ATOM 963 C CA . LEU B 1 9 ? 5.668 3.316 2.861 1 98.31 9 LEU B CA 1
ATOM 964 C C . LEU B 1 9 ? 6.203 3.012 1.465 1 98.31 9 LEU B C 1
ATOM 966 O O . LEU B 1 9 ? 6.344 3.916 0.639 1 98.31 9 LEU B O 1
ATOM 970 N N . CYS B 1 10 ? 6.449 1.773 1.245 1 97.81 10 CYS B N 1
ATOM 971 C CA . CYS B 1 10 ? 6.793 1.25 -0.073 1 97.81 10 CYS B CA 1
ATOM 972 C C . CYS B 1 10 ? 5.828 0.145 -0.487 1 97.81 10 CYS B C 1
ATOM 974 O O . CYS B 1 10 ? 5.684 -0.855 0.218 1 97.81 10 CYS B O 1
ATOM 976 N N . PHE B 1 11 ? 5.094 0.355 -1.527 1 96.88 11 PHE B N 1
ATOM 977 C CA . PHE B 1 11 ? 4.316 -0.756 -2.061 1 96.88 11 PHE B CA 1
ATOM 978 C C . PHE B 1 11 ? 4.672 -1.019 -3.518 1 96.88 11 PHE B C 1
ATOM 980 O O . PHE B 1 11 ? 4.949 -0.084 -4.273 1 96.88 11 PHE B O 1
ATOM 987 N N . PHE B 1 12 ? 4.754 -2.295 -3.865 1 96.38 12 PHE B N 1
ATOM 988 C CA . PHE B 1 12 ? 5.238 -2.684 -5.184 1 96.38 12 PHE B CA 1
ATOM 989 C C . PHE B 1 12 ? 4.414 -3.834 -5.746 1 96.38 12 PHE B C 1
ATOM 991 O O . PHE B 1 12 ? 3.768 -4.566 -4.996 1 96.38 12 PHE B O 1
ATOM 998 N N . ASP B 1 13 ? 4.391 -3.852 -7.043 1 94.81 13 ASP B N 1
ATOM 999 C CA . ASP B 1 13 ? 3.801 -4.906 -7.859 1 94.81 13 ASP B CA 1
ATOM 1000 C C . ASP B 1 13 ? 4.785 -5.395 -8.922 1 94.81 13 ASP B C 1
ATOM 1002 O O . ASP B 1 13 ? 4.969 -4.75 -9.953 1 94.81 13 ASP B O 1
ATOM 1006 N N . LEU B 1 14 ? 5.387 -6.52 -8.57 1 94.75 14 LEU B N 1
ATOM 1007 C CA . LEU B 1 14 ? 6.402 -7.078 -9.461 1 94.75 14 LEU B CA 1
ATOM 1008 C C . LEU B 1 14 ? 5.934 -8.398 -10.055 1 94.75 14 LEU B C 1
ATOM 1010 O O . LEU B 1 14 ? 5.27 -9.188 -9.383 1 94.75 14 LEU B O 1
ATOM 1014 N N . PRO B 1 15 ? 6.266 -8.594 -11.312 1 93.94 15 PRO B N 1
ATOM 1015 C CA . PRO B 1 15 ? 5.918 -9.891 -11.898 1 93.94 15 PRO B CA 1
ATOM 1016 C C . PRO B 1 15 ? 6.625 -11.055 -11.211 1 93.94 15 PRO B C 1
ATOM 1018 O O . PRO B 1 15 ? 7.75 -10.898 -10.727 1 93.94 15 PRO B O 1
ATOM 1021 N N . MET B 1 16 ? 5.887 -12.164 -11.117 1 92.88 16 MET B N 1
ATOM 1022 C CA . MET B 1 16 ? 6.445 -13.305 -10.398 1 92.88 16 MET B CA 1
ATOM 1023 C C . MET B 1 16 ? 6.156 -14.609 -11.133 1 92.88 16 MET B C 1
ATOM 1025 O O . MET B 1 16 ? 6.004 -15.656 -10.5 1 92.88 16 MET B O 1
ATOM 1029 N N . GLU B 1 17 ? 6.086 -14.664 -12.344 1 92.44 17 GLU B N 1
ATOM 1030 C CA . GLU B 1 17 ? 5.688 -15.828 -13.125 1 92.44 17 GLU B CA 1
ATOM 1031 C C . GLU B 1 17 ? 6.895 -16.688 -13.492 1 92.44 17 GLU B C 1
ATOM 1033 O O . GLU B 1 17 ? 6.785 -17.906 -13.586 1 92.44 17 GLU B O 1
ATOM 1038 N N . SER B 1 18 ? 8.031 -16.078 -13.75 1 96.06 18 SER B N 1
ATOM 1039 C CA . SER B 1 18 ? 9.242 -16.812 -14.133 1 96.06 18 SER B CA 1
ATOM 1040 C C . SER B 1 18 ? 10.227 -16.891 -12.977 1 96.06 18 SER B C 1
ATOM 1042 O O . SER B 1 18 ? 10.109 -16.156 -11.992 1 96.06 18 SER B O 1
ATOM 1044 N N . LYS B 1 19 ? 11.18 -17.812 -13.125 1 96.75 19 LYS B N 1
ATOM 1045 C CA . LYS B 1 19 ? 12.227 -17.953 -12.117 1 96.75 19 LYS B CA 1
ATOM 1046 C C . LYS B 1 19 ? 13 -16.641 -11.945 1 96.75 19 LYS B C 1
ATOM 1048 O O . LYS B 1 19 ? 13.305 -16.234 -10.828 1 96.75 19 LYS B O 1
ATOM 1053 N N . ASP B 1 20 ? 13.305 -16.062 -13.031 1 96.38 20 ASP B N 1
ATOM 1054 C CA . ASP B 1 20 ? 14.047 -14.805 -13.008 1 96.38 20 ASP B CA 1
ATOM 1055 C C . ASP B 1 20 ? 13.242 -13.711 -12.297 1 96.38 20 ASP B C 1
ATOM 1057 O O . ASP B 1 20 ? 13.797 -12.938 -11.508 1 96.38 20 ASP B O 1
ATOM 1061 N N . GLU B 1 21 ? 12 -13.625 -12.625 1 95.44 21 GLU B N 1
ATOM 1062 C CA . GLU B 1 21 ? 11.141 -12.633 -11.992 1 95.44 21 GLU B CA 1
ATOM 1063 C C . GLU B 1 21 ? 11.055 -12.859 -10.484 1 95.44 21 GLU B C 1
ATOM 1065 O O . GLU B 1 21 ? 11.047 -11.898 -9.703 1 95.44 21 GLU B O 1
ATOM 1070 N N . LYS B 1 22 ? 11.008 -14.094 -10.109 1 96.25 22 LYS B N 1
ATOM 1071 C CA . LYS B 1 22 ? 10.977 -14.43 -8.688 1 96.25 22 LYS B CA 1
ATOM 1072 C C . LYS B 1 22 ? 12.273 -14.023 -8 1 96.25 22 LYS B C 1
ATOM 1074 O O . LYS B 1 22 ? 12.258 -13.578 -6.852 1 96.25 22 LYS B O 1
ATOM 1079 N N . ARG B 1 23 ? 13.305 -14.242 -8.609 1 96.69 23 ARG B N 1
ATOM 1080 C CA . ARG B 1 23 ? 14.594 -13.828 -8.078 1 96.69 23 ARG B CA 1
ATOM 1081 C C . ARG B 1 23 ? 14.656 -12.312 -7.902 1 96.69 23 ARG B C 1
ATOM 1083 O O . ARG B 1 23 ? 15.133 -11.828 -6.875 1 96.69 23 ARG B O 1
ATOM 1090 N N . ILE B 1 24 ? 14.172 -11.602 -8.914 1 95.19 24 ILE B N 1
ATOM 1091 C CA . ILE B 1 24 ? 14.148 -10.148 -8.859 1 95.19 24 ILE B CA 1
ATOM 1092 C C . ILE B 1 24 ? 13.305 -9.688 -7.672 1 95.19 24 ILE B C 1
ATOM 1094 O O . ILE B 1 24 ? 13.695 -8.789 -6.93 1 95.19 24 ILE B O 1
ATOM 1098 N N . TYR B 1 25 ? 12.211 -10.336 -7.531 1 95.56 25 TYR B N 1
ATOM 1099 C CA . TYR B 1 25 ? 11.336 -10.062 -6.402 1 95.56 25 TYR B CA 1
ATOM 1100 C C . TYR B 1 25 ? 12.062 -10.273 -5.078 1 95.56 25 TYR B C 1
ATOM 1102 O O . TYR B 1 25 ? 12.023 -9.414 -4.195 1 95.56 25 TYR B O 1
ATOM 1110 N N . ARG B 1 26 ? 12.648 -11.43 -4.945 1 96.31 26 ARG B N 1
ATOM 1111 C CA . ARG B 1 26 ? 13.344 -11.773 -3.711 1 96.31 26 ARG B CA 1
ATOM 1112 C C . ARG B 1 26 ? 14.469 -10.781 -3.422 1 96.31 26 ARG B C 1
ATOM 1114 O O . ARG B 1 26 ? 14.648 -10.367 -2.275 1 96.31 26 ARG B O 1
ATOM 1121 N N . ASN B 1 27 ? 15.18 -10.414 -4.391 1 96.31 27 ASN B N 1
ATOM 1122 C CA . ASN B 1 27 ? 16.281 -9.461 -4.219 1 96.31 27 ASN B CA 1
ATOM 1123 C C . ASN B 1 27 ? 15.766 -8.086 -3.791 1 96.31 27 ASN B C 1
ATOM 1125 O O . ASN B 1 27 ? 16.391 -7.418 -2.963 1 96.31 27 ASN B O 1
ATOM 1129 N N . PHE B 1 28 ? 14.664 -7.707 -4.414 1 96.19 28 PHE B N 1
ATOM 1130 C CA . PHE B 1 28 ? 14.102 -6.414 -4.047 1 96.19 28 PHE B CA 1
ATOM 1131 C C . PHE B 1 28 ? 13.664 -6.414 -2.586 1 96.19 28 PHE B C 1
ATOM 1133 O O . PHE B 1 28 ? 13.914 -5.449 -1.859 1 96.19 28 PHE B O 1
ATOM 1140 N N . ARG B 1 29 ? 13.062 -7.477 -2.203 1 96.38 29 ARG B N 1
ATOM 1141 C CA . ARG B 1 29 ? 12.664 -7.609 -0.806 1 96.38 29 ARG B CA 1
ATOM 1142 C C . ARG B 1 29 ? 13.875 -7.523 0.118 1 96.38 29 ARG B C 1
ATOM 1144 O O . ARG B 1 29 ? 13.828 -6.844 1.146 1 96.38 29 ARG B O 1
ATOM 1151 N N . LYS B 1 30 ? 14.836 -8.211 -0.212 1 97.06 30 LYS B N 1
ATOM 1152 C CA . LYS B 1 30 ? 16.062 -8.188 0.579 1 97.06 30 LYS B CA 1
ATOM 1153 C C . LYS B 1 30 ? 16.641 -6.773 0.657 1 97.06 30 LYS B C 1
ATOM 1155 O O . LYS B 1 30 ? 17.125 -6.348 1.711 1 97.06 30 LYS B O 1
ATOM 1160 N N . GLU B 1 31 ? 16.609 -6.098 -0.436 1 96.5 31 GLU B N 1
ATOM 1161 C CA . GLU B 1 31 ? 17.078 -4.719 -0.478 1 96.5 31 GLU B CA 1
ATOM 1162 C C . GLU B 1 31 ? 16.281 -3.836 0.477 1 96.5 31 GLU B C 1
ATOM 1164 O O . GLU B 1 31 ? 16.859 -3.02 1.202 1 96.5 31 GLU B O 1
ATOM 1169 N N . LEU B 1 32 ? 15 -3.977 0.458 1 97.56 32 LEU B N 1
ATOM 1170 C CA . LEU B 1 32 ? 14.156 -3.205 1.36 1 97.56 32 LEU B CA 1
ATOM 1171 C C . LEU B 1 32 ? 14.516 -3.48 2.816 1 97.56 32 LEU B C 1
ATOM 1173 O O . LEU B 1 32 ? 14.742 -2.549 3.59 1 97.56 32 LEU B O 1
ATOM 1177 N N . ILE B 1 33 ? 14.641 -4.734 3.137 1 97.81 33 ILE B N 1
ATOM 1178 C CA . ILE B 1 33 ? 14.914 -5.141 4.508 1 97.81 33 ILE B CA 1
ATOM 1179 C C . ILE B 1 33 ? 16.297 -4.641 4.926 1 97.81 33 ILE B C 1
ATOM 1181 O O . ILE B 1 33 ? 16.469 -4.125 6.035 1 97.81 33 ILE B O 1
ATOM 1185 N N . SER B 1 34 ? 17.219 -4.727 4.082 1 97.12 34 SER B N 1
ATOM 1186 C CA . SER B 1 34 ? 18.578 -4.289 4.379 1 97.12 34 SER B CA 1
ATOM 1187 C C . SER B 1 34 ? 18.641 -2.783 4.605 1 97.12 34 SER B C 1
ATOM 1189 O O . SER B 1 34 ? 19.547 -2.287 5.273 1 97.12 34 SER B O 1
ATOM 1191 N N . ASN B 1 35 ? 17.672 -2.1 4.023 1 96.5 35 ASN B N 1
ATOM 1192 C CA . ASN B 1 35 ? 17.641 -0.651 4.199 1 96.5 35 ASN B CA 1
ATOM 1193 C C . ASN B 1 35 ? 16.703 -0.248 5.34 1 96.5 35 ASN B C 1
ATOM 1195 O O . ASN B 1 35 ? 16.344 0.923 5.469 1 96.5 35 ASN B O 1
ATOM 1199 N N . GLY B 1 36 ? 16.25 -1.218 6.086 1 97.19 36 GLY B N 1
ATOM 1200 C CA . GLY B 1 36 ? 15.547 -0.935 7.328 1 97.19 36 GLY B CA 1
ATOM 1201 C C . GLY B 1 36 ? 14.039 -0.921 7.168 1 97.19 36 GLY B C 1
ATOM 1202 O O . GLY B 1 36 ? 13.312 -0.543 8.094 1 97.19 36 GLY B O 1
ATOM 1203 N N . PHE B 1 37 ? 13.633 -1.301 6.016 1 98.19 37 PHE B N 1
ATOM 1204 C CA . PHE B 1 37 ? 12.188 -1.429 5.852 1 98.19 37 PHE B CA 1
ATOM 1205 C C . PHE B 1 37 ? 11.664 -2.67 6.566 1 98.19 37 PHE B C 1
ATOM 1207 O O . PHE B 1 37 ? 12.344 -3.701 6.598 1 98.19 37 PHE B O 1
ATOM 1214 N N . GLU B 1 38 ? 10.484 -2.508 7.023 1 97.94 38 GLU B N 1
ATOM 1215 C CA . GLU B 1 38 ? 9.789 -3.609 7.676 1 97.94 38 GLU B CA 1
ATOM 1216 C C . GLU B 1 38 ? 8.547 -4.016 6.895 1 97.94 38 GLU B C 1
ATOM 1218 O O . GLU B 1 38 ? 7.824 -3.16 6.375 1 97.94 38 GLU B O 1
ATOM 1223 N N . MET B 1 39 ? 8.305 -5.305 6.914 1 96.62 39 MET B N 1
ATOM 1224 C CA . MET B 1 39 ? 7.172 -5.824 6.152 1 96.62 39 MET B CA 1
ATOM 1225 C C . MET B 1 39 ? 5.863 -5.578 6.891 1 96.62 39 MET B C 1
ATOM 1227 O O . MET B 1 39 ? 5.715 -5.961 8.055 1 96.62 39 MET B O 1
ATOM 1231 N N . LEU B 1 40 ? 4.984 -4.871 6.254 1 94.69 40 LEU B N 1
ATOM 1232 C CA . LEU B 1 40 ? 3.627 -4.688 6.75 1 94.69 40 LEU B CA 1
ATOM 1233 C C . LEU B 1 40 ? 2.688 -5.734 6.168 1 94.69 40 LEU B C 1
ATOM 1235 O O . LEU B 1 40 ? 1.869 -6.309 6.891 1 94.69 40 LEU B O 1
ATOM 1239 N N . GLN B 1 41 ? 2.775 -5.926 4.871 1 93.81 41 GLN B N 1
ATOM 1240 C CA . GLN B 1 41 ? 2.156 -6.969 4.062 1 93.81 41 GLN B CA 1
ATOM 1241 C C . GLN B 1 41 ? 3.119 -7.48 2.996 1 93.81 41 GLN B C 1
ATOM 1243 O O . GLN B 1 41 ? 4.219 -6.945 2.834 1 93.81 41 GLN B O 1
ATOM 1248 N N . PHE B 1 42 ? 2.758 -8.469 2.309 1 91.31 42 PHE B N 1
ATOM 1249 C CA . PHE B 1 42 ? 3.691 -9.109 1.396 1 91.31 42 PHE B CA 1
ATOM 1250 C C . PHE B 1 42 ? 4.285 -8.102 0.42 1 91.31 42 PHE B C 1
ATOM 1252 O O . PHE B 1 42 ? 5.465 -8.18 0.072 1 91.31 42 PHE B O 1
ATOM 1259 N N . SER B 1 43 ? 3.486 -7.113 -0.074 1 94.38 43 SER B N 1
ATOM 1260 C CA . SER B 1 43 ? 4.027 -6.164 -1.04 1 94.38 43 SER B CA 1
ATOM 1261 C C . SER B 1 43 ? 3.967 -4.734 -0.504 1 94.38 43 SER B C 1
ATOM 1263 O O . SER B 1 43 ? 3.961 -3.775 -1.277 1 94.38 43 SER B O 1
ATOM 1265 N N . VAL B 1 44 ? 3.928 -4.668 0.773 1 97 44 VAL B N 1
ATOM 1266 C CA . VAL B 1 44 ? 3.902 -3.357 1.413 1 97 44 VAL B CA 1
ATOM 1267 C C . VAL B 1 44 ? 4.887 -3.332 2.58 1 97 44 VAL B C 1
ATOM 1269 O O . VAL B 1 44 ? 4.789 -4.148 3.5 1 97 44 VAL B O 1
ATOM 1272 N N . TYR B 1 45 ? 5.789 -2.416 2.52 1 98 45 TYR B N 1
ATOM 1273 C CA . TYR B 1 45 ? 6.797 -2.225 3.555 1 98 45 TYR B CA 1
ATOM 1274 C C . TYR B 1 45 ? 6.785 -0.791 4.07 1 98 45 TYR B C 1
ATOM 1276 O O . TYR B 1 45 ? 6.273 0.111 3.404 1 98 45 TYR B O 1
ATOM 1284 N N . TYR B 1 46 ? 7.336 -0.634 5.23 1 98.06 46 TYR B N 1
ATOM 1285 C CA . TYR B 1 46 ? 7.445 0.729 5.738 1 98.06 46 TYR B CA 1
ATOM 1286 C C . TYR B 1 46 ? 8.758 0.925 6.488 1 98.06 46 TYR B C 1
ATOM 1288 O O . TYR B 1 46 ? 9.383 -0.045 6.93 1 98.06 46 TYR B O 1
ATOM 1296 N N . ARG B 1 47 ? 9.133 2.145 6.578 1 97.62 47 ARG B N 1
ATOM 1297 C CA . ARG B 1 47 ? 10.312 2.562 7.324 1 97.62 47 ARG B CA 1
ATOM 1298 C C . ARG B 1 47 ? 10.039 3.836 8.117 1 97.62 47 ARG B C 1
ATOM 1300 O O . ARG B 1 47 ? 9.461 4.789 7.59 1 97.62 47 ARG B O 1
ATOM 1307 N N . THR B 1 48 ? 10.461 3.773 9.359 1 97 48 THR B N 1
ATOM 1308 C CA . THR B 1 48 ? 10.383 4.98 10.172 1 97 48 THR B CA 1
ATOM 1309 C C . THR B 1 48 ? 11.523 5.938 9.828 1 97 48 THR B C 1
ATOM 1311 O O . THR B 1 48 ? 12.688 5.535 9.789 1 97 48 THR B O 1
ATOM 1314 N N . CYS B 1 49 ? 11.148 7.102 9.562 1 96.81 49 CYS B N 1
ATOM 1315 C CA . CYS B 1 49 ? 12.141 8.117 9.227 1 96.81 49 CYS B CA 1
ATOM 1316 C C . CYS B 1 49 ? 12.047 9.305 10.172 1 96.81 49 CYS B C 1
ATOM 1318 O O . CYS B 1 49 ? 10.953 9.82 10.422 1 96.81 49 CYS B O 1
ATOM 1320 N N . PRO B 1 50 ? 13.203 9.758 10.664 1 95.12 50 PRO B N 1
ATOM 1321 C CA . PRO B 1 50 ? 13.18 10.883 11.602 1 95.12 50 PRO B CA 1
ATOM 1322 C C . PRO B 1 50 ? 12.75 12.195 10.938 1 95.12 50 PRO B C 1
ATOM 1324 O O . PRO B 1 50 ? 12.273 13.102 11.617 1 95.12 50 PRO B O 1
ATOM 1327 N N . ASN B 1 51 ? 13 12.305 9.68 1 92.69 51 ASN B N 1
ATOM 1328 C CA . ASN B 1 51 ? 12.609 13.492 8.922 1 92.69 51 ASN B CA 1
ATOM 1329 C C . ASN B 1 51 ? 12.578 13.211 7.422 1 92.69 51 ASN B C 1
ATOM 1331 O O . ASN B 1 51 ? 12.969 12.133 6.977 1 92.69 51 ASN B O 1
ATOM 1335 N N . ARG B 1 52 ? 12.094 14.203 6.723 1 91.56 52 ARG B N 1
ATOM 1336 C CA . ARG B 1 52 ? 11.914 14.047 5.281 1 91.56 52 ARG B CA 1
ATOM 1337 C C . ARG B 1 52 ? 13.258 13.898 4.574 1 91.56 52 ARG B C 1
ATOM 1339 O O . ARG B 1 52 ? 13.359 13.188 3.574 1 91.56 52 ARG B O 1
ATOM 1346 N N . SER B 1 53 ? 14.25 14.672 5.035 1 92.69 53 SER B N 1
ATOM 1347 C CA . SER B 1 53 ? 15.578 14.578 4.422 1 92.69 53 SER B CA 1
ATOM 1348 C C . SER B 1 53 ? 16.109 13.156 4.465 1 92.69 53 SER B C 1
ATOM 1350 O O . SER B 1 53 ? 16.688 12.672 3.486 1 92.69 53 SER B O 1
ATOM 1352 N N . PHE B 1 54 ? 15.914 12.547 5.578 1 94.81 54 PHE B N 1
ATOM 1353 C CA . PHE B 1 54 ? 16.312 11.156 5.734 1 94.81 54 PHE B CA 1
ATOM 1354 C C . PHE B 1 54 ? 15.523 10.258 4.789 1 94.81 54 PHE B C 1
ATOM 1356 O O . PHE B 1 54 ? 16.094 9.359 4.16 1 94.81 54 PHE B O 1
ATOM 1363 N N . ALA B 1 55 ? 14.273 10.461 4.656 1 94.88 55 ALA B N 1
ATOM 1364 C CA . ALA B 1 55 ? 13.422 9.664 3.779 1 94.88 55 ALA B CA 1
ATOM 1365 C C . ALA B 1 55 ? 13.852 9.797 2.32 1 94.88 55 ALA B C 1
ATOM 1367 O O . ALA B 1 55 ? 13.766 8.844 1.551 1 94.88 55 ALA B O 1
ATOM 1368 N N . ASN B 1 56 ? 14.305 10.93 1.948 1 93.44 56 ASN B N 1
ATOM 1369 C CA . ASN B 1 56 ? 14.68 11.219 0.57 1 93.44 56 ASN B CA 1
ATOM 1370 C C . ASN B 1 56 ? 15.812 10.312 0.092 1 93.44 56 ASN B C 1
ATOM 1372 O O . ASN B 1 56 ? 15.938 10.055 -1.105 1 93.44 56 ASN B O 1
ATOM 1376 N N . LYS B 1 57 ? 16.594 9.859 0.987 1 94.62 57 LYS B N 1
ATOM 1377 C CA . LYS B 1 57 ? 17.672 8.953 0.633 1 94.62 57 LYS B CA 1
ATOM 1378 C C . LYS B 1 57 ? 17.125 7.684 -0.027 1 94.62 57 LYS B C 1
ATOM 1380 O O . LYS B 1 57 ? 17.766 7.121 -0.918 1 94.62 57 LYS B O 1
ATOM 1385 N N . PHE B 1 58 ? 16 7.305 0.38 1 94.81 58 PHE B N 1
ATOM 1386 C CA . PHE B 1 58 ? 15.469 6.031 -0.087 1 94.81 58 PHE B CA 1
ATOM 1387 C C . PHE B 1 58 ? 14.789 6.199 -1.44 1 94.81 58 PHE B C 1
ATOM 1389 O O . PHE B 1 58 ? 14.656 5.234 -2.195 1 94.81 58 PHE B O 1
ATOM 1396 N N . TYR B 1 59 ? 14.391 7.363 -1.747 1 91.75 59 TYR B N 1
ATOM 1397 C CA . TYR B 1 59 ? 13.891 7.625 -3.092 1 91.75 59 TYR B CA 1
ATOM 1398 C C . TYR B 1 59 ? 14.969 7.367 -4.137 1 91.75 59 TYR B C 1
ATOM 1400 O O . TYR B 1 59 ? 14.734 6.652 -5.113 1 91.75 59 TYR B O 1
ATOM 1408 N N . LYS B 1 60 ? 16.078 7.898 -3.842 1 88.94 60 LYS B N 1
ATOM 1409 C CA . LYS B 1 60 ? 17.219 7.734 -4.754 1 88.94 60 LYS B CA 1
ATOM 1410 C C . LYS B 1 60 ? 17.688 6.281 -4.793 1 88.94 60 LYS B C 1
ATOM 1412 O O . LYS B 1 60 ? 17.922 5.727 -5.867 1 88.94 60 LYS B O 1
ATOM 1417 N N . LYS B 1 61 ? 17.828 5.719 -3.699 1 93.06 61 LYS B N 1
ATOM 1418 C CA . LYS B 1 61 ? 18.328 4.355 -3.586 1 93.06 61 LYS B CA 1
ATOM 1419 C C . LYS B 1 61 ? 17.422 3.371 -4.332 1 93.06 61 LYS B C 1
ATOM 1421 O O . LYS B 1 61 ? 17.906 2.537 -5.098 1 93.06 61 LYS B O 1
ATOM 1426 N N . LEU B 1 62 ? 16.141 3.514 -4.156 1 93 62 LEU B N 1
ATOM 1427 C CA . LEU B 1 62 ? 15.219 2.559 -4.762 1 93 62 LEU B CA 1
ATOM 1428 C C . LEU B 1 62 ? 15.062 2.822 -6.254 1 93 62 LEU B C 1
ATOM 1430 O O . LEU B 1 62 ? 14.758 1.907 -7.023 1 93 62 LEU B O 1
ATOM 1434 N N . LYS B 1 63 ? 15.289 4.023 -6.652 1 89.75 63 LYS B N 1
ATOM 1435 C CA . LYS B 1 63 ? 15.289 4.336 -8.078 1 89.75 63 LYS B CA 1
ATOM 1436 C C . LYS B 1 63 ? 16.438 3.643 -8.797 1 89.75 63 LYS B C 1
ATOM 1438 O O . LYS B 1 63 ? 16.375 3.402 -10 1 89.75 63 LYS B O 1
ATOM 1443 N N . MET B 1 64 ? 17.406 3.344 -8.031 1 88.88 64 MET B N 1
ATOM 1444 C CA . MET B 1 64 ? 18.578 2.709 -8.609 1 88.88 64 MET B CA 1
ATOM 1445 C C . MET B 1 64 ? 18.422 1.191 -8.625 1 88.88 64 MET B C 1
ATOM 1447 O O . MET B 1 64 ? 19.281 0.484 -9.164 1 88.88 64 MET B O 1
ATOM 1451 N N . SER B 1 65 ? 17.344 0.735 -8.07 1 88.31 65 SER B N 1
ATOM 1452 C CA . SER B 1 65 ? 17.125 -0.707 -8.062 1 88.31 65 SER B CA 1
ATOM 1453 C C . SER B 1 65 ? 16.906 -1.243 -9.469 1 88.31 65 SER B C 1
ATOM 1455 O O . SER B 1 65 ? 16.297 -0.571 -10.305 1 88.31 65 SER B O 1
ATOM 1457 N N . ASN B 1 66 ? 17.469 -2.375 -9.789 1 82.69 66 ASN B N 1
ATOM 1458 C CA . ASN B 1 66 ? 17.312 -3.018 -11.094 1 82.69 66 ASN B CA 1
ATOM 1459 C C . ASN B 1 66 ? 15.977 -3.768 -11.188 1 82.69 66 ASN B C 1
ATOM 1461 O O . ASN B 1 66 ? 15.938 -4.988 -11.016 1 82.69 66 ASN B O 1
ATOM 1465 N N . LEU B 1 67 ? 14.914 -3.049 -11.477 1 92.62 67 LEU B N 1
ATOM 1466 C CA . LEU B 1 67 ? 13.594 -3.633 -11.664 1 92.62 67 LEU B CA 1
ATOM 1467 C C . LEU B 1 67 ? 13.125 -3.465 -13.109 1 92.62 67 LEU B C 1
ATOM 1469 O O . LEU B 1 67 ? 12.633 -2.396 -13.484 1 92.62 67 LEU B O 1
ATOM 1473 N N . PRO B 1 68 ? 13.266 -4.52 -13.906 1 88.5 68 PRO B N 1
ATOM 1474 C CA . PRO B 1 68 ? 12.93 -4.414 -15.328 1 88.5 68 PRO B CA 1
ATOM 1475 C C . PRO B 1 68 ? 11.453 -4.133 -15.57 1 88.5 68 PRO B C 1
ATOM 1477 O O . PRO B 1 68 ? 11.086 -3.59 -16.609 1 88.5 68 PRO B O 1
ATOM 1480 N N . ALA B 1 69 ? 10.578 -4.562 -14.68 1 90.25 69 ALA B N 1
ATOM 1481 C CA . ALA B 1 69 ? 9.133 -4.367 -14.82 1 90.25 69 ALA B CA 1
ATOM 1482 C C . ALA B 1 69 ? 8.461 -4.305 -13.453 1 90.25 69 ALA B C 1
ATOM 1484 O O . ALA B 1 69 ? 9.023 -4.746 -12.453 1 90.25 69 ALA B O 1
ATOM 1485 N N . GLY B 1 70 ? 7.32 -3.771 -13.539 1 92.81 70 GLY B N 1
ATOM 1486 C CA . GLY B 1 70 ? 6.547 -3.695 -12.312 1 92.81 70 GLY B CA 1
ATOM 1487 C C . GLY B 1 70 ? 6.188 -2.275 -11.914 1 92.81 70 GLY B C 1
ATOM 1488 O O . GLY B 1 70 ? 6.332 -1.349 -12.719 1 92.81 70 GLY B O 1
ATOM 1489 N N . ASN B 1 71 ? 5.637 -2.176 -10.773 1 93.75 71 ASN B N 1
ATOM 1490 C CA . ASN B 1 71 ? 5.211 -0.91 -10.188 1 93.75 71 ASN B CA 1
ATOM 1491 C C . ASN B 1 71 ? 5.695 -0.772 -8.742 1 93.75 71 ASN B C 1
ATOM 1493 O O . ASN B 1 71 ? 5.48 -1.666 -7.926 1 93.75 71 ASN B O 1
ATOM 1497 N N . VAL B 1 72 ? 6.473 0.297 -8.508 1 96.06 72 VAL B N 1
ATOM 1498 C CA . VAL B 1 72 ? 6.973 0.584 -7.164 1 96.06 72 VAL B CA 1
ATOM 1499 C C . VAL B 1 72 ? 6.68 2.037 -6.805 1 96.06 72 VAL B C 1
ATOM 1501 O O . VAL B 1 72 ? 7.027 2.953 -7.551 1 96.06 72 VAL B O 1
ATOM 1504 N N . ARG B 1 73 ? 6.062 2.242 -5.664 1 96.25 73 ARG B N 1
ATOM 1505 C CA . ARG B 1 73 ? 5.699 3.586 -5.23 1 96.25 73 ARG B CA 1
ATOM 1506 C C . ARG B 1 73 ? 6.082 3.814 -3.771 1 96.25 73 ARG B C 1
ATOM 1508 O O . ARG B 1 73 ? 6.023 2.889 -2.957 1 96.25 73 ARG B O 1
ATOM 1515 N N . LEU B 1 74 ? 6.434 5.031 -3.465 1 97.44 74 LEU B N 1
ATOM 1516 C CA . LEU B 1 74 ? 6.734 5.453 -2.1 1 97.44 74 LEU B CA 1
ATOM 1517 C C . LEU B 1 74 ? 5.746 6.52 -1.632 1 97.44 74 LEU B C 1
ATOM 1519 O O . LEU B 1 74 ? 5.406 7.43 -2.389 1 97.44 74 LEU B O 1
ATOM 1523 N N . LEU B 1 75 ? 5.262 6.371 -0.437 1 97.75 75 LEU B N 1
ATOM 1524 C CA . LEU B 1 75 ? 4.312 7.297 0.174 1 97.75 75 LEU B CA 1
ATOM 1525 C C . LEU B 1 75 ? 4.742 7.664 1.59 1 97.75 75 LEU B C 1
ATOM 1527 O O . LEU B 1 75 ? 4.949 6.781 2.43 1 97.75 75 LEU B O 1
ATOM 1531 N N . ALA B 1 76 ? 4.887 8.914 1.798 1 97.31 76 ALA B N 1
ATOM 1532 C CA . ALA B 1 76 ? 5.211 9.391 3.141 1 97.31 76 ALA B CA 1
ATOM 1533 C C . ALA B 1 76 ? 3.947 9.781 3.904 1 97.31 76 ALA B C 1
ATOM 1535 O O . ALA B 1 76 ? 3.1 10.508 3.387 1 97.31 76 ALA B O 1
ATOM 1536 N N . VAL B 1 77 ? 3.842 9.289 5.125 1 97.12 77 VAL B N 1
ATOM 1537 C CA . VAL B 1 77 ? 2.715 9.648 5.98 1 97.12 77 VAL B CA 1
ATOM 1538 C C . VAL B 1 77 ? 3.221 10.016 7.375 1 97.12 77 VAL B C 1
ATOM 1540 O O . VAL B 1 77 ? 4.355 9.695 7.734 1 97.12 77 VAL B O 1
ATOM 1543 N N . THR B 1 78 ? 2.383 10.688 8.055 1 95.44 78 THR B N 1
ATOM 1544 C CA . THR B 1 78 ? 2.76 11.039 9.422 1 95.44 78 THR B CA 1
ATOM 1545 C C . THR B 1 78 ? 2.629 9.828 10.344 1 95.44 78 THR B C 1
ATOM 1547 O O . THR B 1 78 ? 1.973 8.844 10 1 95.44 78 THR B O 1
ATOM 1550 N N . GLU B 1 79 ? 3.24 9.93 11.477 1 94.31 79 GLU B N 1
ATOM 1551 C CA . GLU B 1 79 ? 3.098 8.883 12.484 1 94.31 79 GLU B CA 1
ATOM 1552 C C . GLU B 1 79 ? 1.634 8.688 12.875 1 94.31 79 GLU B C 1
ATOM 1554 O O . GLU B 1 79 ? 1.186 7.559 13.07 1 94.31 79 GLU B O 1
ATOM 1559 N N . LYS B 1 80 ? 0.963 9.742 12.953 1 93.5 80 LYS B N 1
ATOM 1560 C CA . LYS B 1 80 ? -0.448 9.672 13.32 1 93.5 80 LYS B CA 1
ATOM 1561 C C . LYS B 1 80 ? -1.255 8.922 12.273 1 93.5 80 LYS B C 1
ATOM 1563 O O . LYS B 1 80 ? -2.049 8.039 12.602 1 93.5 80 LYS B O 1
ATOM 1568 N N . GLN B 1 81 ? -1.061 9.281 11.094 1 95.06 81 GLN B N 1
ATOM 1569 C CA . GLN B 1 81 ? -1.755 8.609 10 1 95.06 81 GLN B CA 1
ATOM 1570 C C . GLN B 1 81 ? -1.446 7.117 9.984 1 95.06 81 GLN B C 1
ATOM 1572 O O . GLN B 1 81 ? -2.344 6.293 9.789 1 95.06 81 GLN B O 1
ATOM 1577 N N . PHE B 1 82 ? -0.224 6.789 10.172 1 96.62 82 PHE B N 1
ATOM 1578 C CA . PHE B 1 82 ? 0.201 5.395 10.164 1 96.62 82 PHE B CA 1
ATOM 1579 C C . PHE B 1 82 ? -0.466 4.625 11.297 1 96.62 82 PHE B C 1
ATOM 1581 O O . PHE B 1 82 ? -0.971 3.52 11.094 1 96.62 82 PHE B O 1
ATOM 1588 N N . SER B 1 83 ? -0.502 5.223 12.445 1 94.31 83 SER B N 1
ATOM 1589 C CA . SER B 1 83 ? -1.063 4.566 13.617 1 94.31 83 SER B CA 1
ATOM 1590 C C . SER B 1 83 ? -2.576 4.406 13.492 1 94.31 83 SER B C 1
ATOM 1592 O O . SER B 1 83 ? -3.164 3.52 14.109 1 94.31 83 SER B O 1
ATOM 1594 N N . GLU B 1 84 ? -3.188 5.309 12.695 1 93.5 84 GLU B N 1
ATOM 1595 C CA . GLU B 1 84 ? -4.637 5.281 12.531 1 93.5 84 GLU B CA 1
ATOM 1596 C C . GLU B 1 84 ? -5.047 4.332 11.414 1 93.5 84 GLU B C 1
ATOM 1598 O O . GLU B 1 84 ? -6.238 4.148 11.148 1 93.5 84 GLU B O 1
ATOM 1603 N N . MET B 1 85 ? -4.055 3.76 10.766 1 94.75 85 MET B N 1
ATOM 1604 C CA . MET B 1 85 ? -4.359 2.746 9.758 1 94.75 85 MET B CA 1
ATOM 1605 C C . MET B 1 85 ? -5.215 1.632 10.352 1 94.75 85 MET B C 1
ATOM 1607 O O . MET B 1 85 ? -4.895 1.089 11.406 1 94.75 85 MET B O 1
ATOM 1611 N N . THR B 1 86 ? -6.324 1.329 9.672 1 89.81 86 THR B N 1
ATOM 1612 C CA . THR B 1 86 ? -7.289 0.374 10.211 1 89.81 86 THR B CA 1
ATOM 1613 C C . THR B 1 86 ? -7.059 -1.015 9.625 1 89.81 86 THR B C 1
ATOM 1615 O O . THR B 1 86 ? -6.957 -1.168 8.398 1 89.81 86 THR B O 1
ATOM 1618 N N . LEU B 1 87 ? -6.953 -1.984 10.5 1 88 87 LEU B N 1
ATOM 1619 C CA . LEU B 1 87 ? -6.883 -3.385 10.094 1 88 87 LEU B CA 1
ATOM 1620 C C . LEU B 1 87 ? -8.281 -3.986 9.969 1 88 87 LEU B C 1
ATOM 1622 O O . LEU B 1 87 ? -9.023 -4.035 10.953 1 88 87 LEU B O 1
ATOM 1626 N N . ILE B 1 88 ? -8.656 -4.402 8.82 1 87 88 ILE B N 1
ATOM 1627 C CA . ILE B 1 88 ? -9.961 -4.996 8.562 1 87 88 ILE B CA 1
ATOM 1628 C C . ILE B 1 88 ? -9.922 -6.492 8.859 1 87 88 ILE B C 1
ATOM 1630 O O . ILE B 1 88 ? -10.789 -7.016 9.562 1 87 88 ILE B O 1
ATOM 1634 N N . ILE B 1 89 ? -9.094 -7.203 8.188 1 80.19 89 ILE B N 1
ATOM 1635 C CA . ILE B 1 89 ? -8.797 -8.609 8.477 1 80.19 89 ILE B CA 1
ATOM 1636 C C . ILE B 1 89 ? -7.293 -8.797 8.617 1 80.19 89 ILE B C 1
ATOM 1638 O O . ILE B 1 89 ? -6.508 -8.172 7.906 1 80.19 89 ILE B O 1
ATOM 1642 N N . GLY B 1 90 ? -6.922 -9.688 9.602 1 70.19 90 GLY B N 1
ATOM 1643 C CA . GLY B 1 90 ? -5.52 -10.062 9.719 1 70.19 90 GLY B CA 1
ATOM 1644 C C . GLY B 1 90 ? -4.977 -9.891 11.125 1 70.19 90 GLY B C 1
ATOM 1645 O O . GLY B 1 90 ? -5.566 -9.18 11.945 1 70.19 90 GLY B O 1
ATOM 1646 N N . GLY B 1 91 ? -4.344 -10.875 11.602 1 54.66 91 GLY B N 1
ATOM 1647 C CA . GLY B 1 91 ? -3.688 -10.727 12.891 1 54.66 91 GLY B CA 1
ATOM 1648 C C . GLY B 1 91 ? -2.688 -9.586 12.922 1 54.66 91 GLY B C 1
ATOM 1649 O O . GLY B 1 91 ? -2.201 -9.156 11.875 1 54.66 91 GLY B O 1
ATOM 1650 N N . LYS B 1 92 ? -3.023 -8.648 13.797 1 50 92 LYS B N 1
ATOM 1651 C CA . LYS B 1 92 ? -2.012 -7.617 14 1 50 92 LYS B CA 1
ATOM 1652 C C . LYS B 1 92 ? -0.606 -8.18 13.797 1 50 92 LYS B C 1
ATOM 1654 O O . LYS B 1 92 ? -0.303 -9.281 14.258 1 50 92 LYS B O 1
ATOM 1659 N N . THR B 1 93 ? 0.017 -7.758 12.742 1 46.5 93 THR B N 1
ATOM 1660 C CA . THR B 1 93 ? 1.407 -8.203 12.75 1 46.5 93 THR B CA 1
ATOM 1661 C C . THR B 1 93 ? 2.012 -8.078 14.148 1 46.5 93 THR B C 1
ATOM 1663 O O . THR B 1 93 ? 1.531 -7.297 14.969 1 46.5 93 THR B O 1
ATOM 1666 N N . LYS B 1 94 ? 2.912 -8.961 14.5 1 41.41 94 LYS B N 1
ATOM 1667 C CA . LYS B 1 94 ? 3.58 -8.977 15.797 1 41.41 94 LYS B CA 1
ATOM 1668 C C . LYS B 1 94 ? 3.854 -7.559 16.297 1 41.41 94 LYS B C 1
ATOM 1670 O O . LYS B 1 94 ? 3.775 -7.285 17.484 1 41.41 94 LYS B O 1
ATOM 1675 N N . GLN B 1 95 ? 4.285 -6.77 15.438 1 39.12 95 GLN B N 1
ATOM 1676 C CA . GLN B 1 95 ? 4.758 -5.477 15.914 1 39.12 95 GLN B CA 1
ATOM 1677 C C . GLN B 1 95 ? 3.594 -4.578 16.328 1 39.12 95 GLN B C 1
ATOM 1679 O O . GLN B 1 95 ? 3.75 -3.695 17.172 1 39.12 95 GLN B O 1
ATOM 1684 N N . GLU B 1 96 ? 2.488 -4.73 15.648 1 44.66 96 GLU B N 1
ATOM 1685 C CA . GLU B 1 96 ? 1.381 -3.873 16.047 1 44.66 96 GLU B CA 1
ATOM 1686 C C . GLU B 1 96 ? 0.835 -4.285 17.422 1 44.66 96 GLU B C 1
ATOM 1688 O O . GLU B 1 96 ? 0.199 -3.484 18.109 1 44.66 96 GLU B O 1
ATOM 1693 N N . GLU B 1 97 ? 0.918 -5.5 17.625 1 39.16 97 GLU B N 1
ATOM 1694 C CA . GLU B 1 97 ? 0.505 -5.91 18.969 1 39.16 97 GLU B CA 1
ATOM 1695 C C . GLU B 1 97 ? 1.298 -5.164 20.031 1 39.16 97 GLU B C 1
ATOM 1697 O O . GLU B 1 97 ? 0.797 -4.938 21.141 1 39.16 97 GLU B O 1
ATOM 1702 N N . ILE B 1 98 ? 2.506 -4.965 19.656 1 36.81 98 ILE B N 1
ATOM 1703 C CA . ILE B 1 98 ? 3.355 -4.426 20.719 1 36.81 98 ILE B CA 1
ATOM 1704 C C . ILE B 1 98 ? 2.965 -2.977 21 1 36.81 98 ILE B C 1
ATOM 1706 O O . ILE B 1 98 ? 2.951 -2.549 22.156 1 36.81 98 ILE B O 1
ATOM 1710 N N . VAL B 1 99 ? 2.594 -2.309 19.953 1 39.09 99 VAL B N 1
ATOM 1711 C CA . VAL B 1 99 ? 2.359 -0.902 20.266 1 39.09 99 VAL B CA 1
ATOM 1712 C C . VAL B 1 99 ? 1.045 -0.753 21.031 1 39.09 99 VAL B C 1
ATOM 1714 O O . VAL B 1 99 ? 0.912 0.128 21.891 1 39.09 99 VAL B O 1
ATOM 1717 N N . SER B 1 100 ? 0.132 -1.541 20.688 1 38.5 100 SER B N 1
ATOM 1718 C CA . SER B 1 100 ? -1.086 -1.395 21.469 1 38.5 100 SER B CA 1
ATOM 1719 C C . SER B 1 100 ? -0.846 -1.765 22.938 1 38.5 100 SER B C 1
ATOM 1721 O O . SER B 1 100 ? -1.476 -1.205 23.828 1 38.5 100 SER B O 1
ATOM 1723 N N . ASP B 1 101 ? -0.076 -2.764 23.078 1 37.66 101 ASP B N 1
ATOM 1724 C CA . ASP B 1 101 ? 0.062 -3.203 24.469 1 37.66 101 ASP B CA 1
ATOM 1725 C C . ASP B 1 101 ? 0.75 -2.135 25.312 1 37.66 101 ASP B C 1
ATOM 1727 O O . ASP B 1 101 ? 0.624 -2.131 26.547 1 37.66 101 ASP B O 1
ATOM 1731 N N . ASN B 1 102 ? 1.644 -1.435 24.672 1 34.16 102 ASN B N 1
ATOM 1732 C CA . ASN B 1 102 ? 2.426 -0.584 25.562 1 34.16 102 ASN B CA 1
ATOM 1733 C C . ASN B 1 102 ? 1.668 0.687 25.938 1 34.16 102 ASN B C 1
ATOM 1735 O O . ASN B 1 102 ? 2.191 1.539 26.656 1 34.16 102 ASN B O 1
ATOM 1739 N N . LYS B 1 103 ? 0.607 1.095 25.188 1 37.38 103 LYS B N 1
ATOM 1740 C CA . LYS B 1 103 ? 0.004 2.322 25.703 1 37.38 103 LYS B CA 1
ATOM 1741 C C . LYS B 1 103 ? -0.737 2.068 27.016 1 37.38 103 LYS B C 1
ATOM 1743 O O . LYS B 1 103 ? -1.334 2.984 27.578 1 37.38 103 LYS B O 1
ATOM 1748 N N . LEU B 1 104 ? -1.029 0.794 27.234 1 33.16 104 LEU B N 1
ATOM 1749 C CA . LEU B 1 104 ? -1.76 0.723 28.5 1 33.16 104 LEU B CA 1
ATOM 1750 C C . LEU B 1 104 ? -0.823 0.944 29.688 1 33.16 104 LEU B C 1
ATOM 1752 O O . LEU B 1 104 ? -1.145 0.57 30.812 1 33.16 104 LEU B O 1
ATOM 1756 N N . VAL B 1 105 ? 0.408 1.382 29.438 1 26.5 105 VAL B N 1
ATOM 1757 C CA . VAL B 1 105 ? 1.047 1.543 30.75 1 26.5 105 VAL B CA 1
ATOM 1758 C C . VAL B 1 105 ? 0.421 2.723 31.484 1 26.5 105 VAL B C 1
ATOM 1760 O O . VAL B 1 105 ? 0.49 3.863 31.016 1 26.5 105 VAL B O 1
ATOM 1763 N N . ILE B 1 106 ? -0.685 2.508 32.125 1 25.97 106 ILE B N 1
ATOM 1764 C CA . ILE B 1 106 ? -1.216 3.258 33.25 1 25.97 106 ILE B CA 1
ATOM 1765 C C . ILE B 1 106 ? -0.093 3.559 34.25 1 25.97 106 ILE B C 1
ATOM 1767 O O . ILE B 1 106 ? 0.536 2.643 34.781 1 25.97 106 ILE B O 1
ATOM 1771 N N . ILE B 1 107 ? 0.586 4.688 33.969 1 21.34 107 ILE B N 1
ATOM 1772 C CA . ILE B 1 107 ? 1.14 5.215 35.188 1 21.34 107 ILE B CA 1
ATOM 1773 C C . ILE B 1 107 ? 0.006 5.613 36.125 1 21.34 107 ILE B C 1
ATOM 1775 O O . ILE B 1 107 ? -0.977 6.223 35.719 1 21.34 107 ILE B O 1
#

Foldseek 3Di:
DQAFKKKKKKFKFFDDDDPVSVVLLVVLVVVCVVVPWDDPDPGMTMHIDSHPVRVVVVVVVVVPRPGPDIDMDMDIGGPVVVLPDDDDDDDDDPVNVVVVVVVPPPD/DQAFKKKKKKFKFFDDPDPVSVVLLVVLVVVCVVVPWDDPDPGMTMHIDSHPVRVVVVVVVVVPRPGPDIDMDMDIGGPVVVLPDDDDDDDDDPVNVVVVVVVPPPD

Organism: Streptococcus thermophilus (strain ATCC BAA-250 / LMG 18311) (NCBI:txid264199)

InterPro domains:
  IPR019199 Virulence-associated protein D / CRISPR associated protein Cas2 [PF09827] (8-85)
  IPR021127 CRISPR-associated endonuclease Cas2 [MF_01471] (6-99)
  IPR021127 CRISPR-associated endonuclease Cas2 [TIGR01573] (7-104)

Sequence (214 aa):
MRYEALRLLCFFDLPMESKDEKRIYRNFRKELISNGFEMLQFSVYYRTCPNRSFANKFYKKLKMSNLPAGNVRLLAVTEKQFSEMTLIIGGKTKQEEIVSDNKLVIIMRYEALRLLCFFDLPMESKDEKRIYRNFRKELISNGFEMLQFSVYYRTCPNRSFANKFYKKLKMSNLPAGNVRLLAVTEKQFSEMTLIIGGKTKQEEIVSDNKLVII

Secondary structure (DSSP, 8-state):
-----EEEEEEEE---SSHHHHHHHHHHHHHHHHTT-EEEETTEEEEEESSHHHHHHHHHHHHTS--SSSEEEEEEEEHHHHHTPEEEES---HHHHHHHHHTT---/-----EEEEEEEE---SSHHHHHHHHHHHHHHHHTT-EEEETTEEEEEESSHHHHHHHHHHHHTS--SSSEEEEEEEEHHHHHTPEEEES---HHHHHHHHHTT---

Radius of gyration: 17.79 Å; Cα contacts (8 Å, |Δi|>4): 311; chains: 2; bounding box: 37×53×53 Å